Protein AF-A0A6G1L975-F1 (afdb_monomer)

pLDDT: mean 72.74, std 19.76, range [23.62, 93.31]

Foldseek 3Di:
DDPVVVDPPDDPDPALDDDPPAEAAFADDDDDDDDDDDDDDDDDDDPDPPPPPPPPPQDAFCVNPVQDFQLRRPQADNLVLVVCVVVVLRHFADFQPDFLPDDLVSLLVSLVVVQVVVLVVLVPDDPDDPCLVVDADKDWDWDWDADPVRDTDIDIAMARPVQVPPAFFEEDEDEASLVRHDDPDTSLCVSVRYDDDHDAYEQEYEANSLVVRVVVCVVCVVVVNNVNHRHYYRHQYNDFLCLRPDQVVCVVLVNNCLSRNARSSHHSRNSNSSSSNVDVDGDGDGRVRVLVVCVVSVRNYHHHDDTNDDGCCLRRVCVSCVVSVVVVVVVVRCVSVVD

Structure (mmCIF, N/CA/C/O backbone):
data_AF-A0A6G1L975-F1
#
_entry.id   AF-A0A6G1L975-F1
#
loop_
_atom_site.group_PDB
_atom_site.id
_atom_site.type_symbol
_atom_site.label_atom_id
_atom_site.label_alt_id
_atom_site.label_comp_id
_atom_site.label_asym_id
_atom_site.label_entity_id
_atom_site.label_seq_id
_atom_site.pdbx_PDB_ins_code
_atom_site.Cartn_x
_atom_site.Cartn_y
_atom_site.Cartn_z
_atom_site.occupancy
_atom_site.B_iso_or_equiv
_atom_site.auth_seq_id
_atom_site.auth_comp_id
_atom_site.auth_asym_id
_atom_site.auth_atom_id
_atom_site.pdbx_PDB_model_num
ATOM 1 N N . MET A 1 1 ? 36.991 -11.581 4.229 1.00 31.14 1 MET A N 1
ATOM 2 C CA . MET A 1 1 ? 36.634 -11.371 5.647 1.00 31.14 1 MET A CA 1
ATOM 3 C C . MET A 1 1 ? 35.169 -11.742 5.783 1.00 31.14 1 MET A C 1
ATOM 5 O O . MET A 1 1 ? 34.351 -11.148 5.095 1.00 31.14 1 MET A O 1
ATOM 9 N N . THR A 1 2 ? 34.852 -12.827 6.488 1.00 29.97 2 THR A N 1
ATOM 10 C CA . THR A 1 2 ? 33.488 -13.382 6.514 1.00 29.97 2 THR A CA 1
ATOM 11 C C . THR A 1 2 ? 32.664 -12.746 7.635 1.00 29.97 2 THR A C 1
ATOM 13 O O . THR A 1 2 ? 33.221 -12.283 8.623 1.00 29.97 2 THR A O 1
ATOM 16 N N . ILE A 1 3 ? 31.329 -12.754 7.526 1.00 29.92 3 ILE A N 1
ATOM 17 C CA . ILE A 1 3 ? 30.393 -12.270 8.572 1.00 29.92 3 ILE A CA 1
ATOM 18 C C . ILE A 1 3 ? 30.655 -12.928 9.942 1.00 29.92 3 ILE A C 1
ATOM 20 O O . ILE A 1 3 ? 30.368 -12.352 10.989 1.00 29.92 3 ILE A O 1
ATOM 24 N N . LYS A 1 4 ? 31.259 -14.121 9.943 1.00 30.23 4 LYS A N 1
ATOM 25 C CA . LYS A 1 4 ? 31.683 -14.839 11.148 1.00 30.23 4 LYS A CA 1
ATOM 26 C C . LYS A 1 4 ? 32.830 -14.150 11.898 1.00 30.23 4 LYS A C 1
ATOM 28 O O . LYS A 1 4 ? 32.920 -14.312 13.109 1.00 30.23 4 LYS A O 1
ATOM 33 N N . ASP A 1 5 ? 33.653 -13.372 11.199 1.00 33.88 5 ASP A N 1
ATOM 34 C CA . ASP A 1 5 ? 34.835 -12.702 11.750 1.00 33.88 5 ASP A CA 1
ATOM 35 C C . ASP A 1 5 ? 34.496 -11.325 12.359 1.00 33.88 5 ASP A C 1
ATOM 37 O O . ASP A 1 5 ? 35.245 -10.822 13.191 1.00 33.88 5 ASP A O 1
ATOM 41 N N . MET A 1 6 ? 33.348 -10.729 11.999 1.00 33.84 6 MET A N 1
ATOM 42 C CA . MET A 1 6 ? 32.888 -9.428 12.528 1.00 33.84 6 MET A CA 1
ATOM 43 C C . MET A 1 6 ? 32.071 -9.538 13.826 1.00 33.84 6 MET A C 1
ATOM 45 O O . MET A 1 6 ? 31.888 -8.547 14.531 1.00 33.84 6 MET A O 1
ATOM 49 N N . LEU A 1 7 ? 31.592 -10.734 14.177 1.00 34.62 7 LEU A N 1
ATOM 50 C CA . LEU A 1 7 ? 30.811 -10.972 15.392 1.00 34.62 7 LEU A CA 1
ATOM 51 C C . LEU A 1 7 ? 31.734 -11.465 16.512 1.00 34.62 7 LEU A C 1
ATOM 53 O O . LEU A 1 7 ? 31.877 -12.664 16.757 1.00 34.62 7 LEU A O 1
ATOM 57 N N . GLY A 1 8 ? 32.388 -10.513 17.183 1.00 27.88 8 GLY A N 1
ATOM 58 C CA . GLY A 1 8 ? 33.177 -10.759 18.388 1.00 27.88 8 GLY A CA 1
ATOM 59 C C . GLY A 1 8 ? 32.393 -11.562 19.434 1.00 27.88 8 GLY A C 1
ATOM 60 O O . GLY A 1 8 ? 31.190 -11.378 19.613 1.00 27.88 8 GLY A O 1
ATOM 61 N N . LYS A 1 9 ? 33.094 -12.464 20.131 1.00 32.22 9 LYS A N 1
ATOM 62 C CA . LYS A 1 9 ? 32.573 -13.562 20.971 1.00 32.22 9 LYS A CA 1
ATOM 63 C C . LYS A 1 9 ? 31.658 -13.196 22.162 1.00 32.22 9 LYS A C 1
ATOM 65 O O . LYS A 1 9 ? 31.407 -14.078 22.967 1.00 32.22 9 LYS A O 1
ATOM 70 N N . ASN A 1 10 ? 31.129 -11.978 22.296 1.00 32.44 10 ASN A N 1
ATOM 71 C CA . ASN A 1 10 ? 30.310 -11.571 23.450 1.00 32.44 10 ASN A CA 1
ATOM 72 C C . ASN A 1 10 ? 29.238 -10.506 23.124 1.00 32.44 10 ASN A C 1
ATOM 74 O O . ASN A 1 10 ? 29.165 -9.474 23.783 1.00 32.44 10 ASN A O 1
ATOM 78 N N . THR A 1 11 ? 28.370 -10.737 22.133 1.00 26.05 11 THR A N 1
ATOM 79 C CA . THR A 1 11 ? 27.138 -9.934 21.967 1.00 26.05 11 THR A CA 1
ATOM 80 C C . THR A 1 11 ? 25.903 -10.758 22.359 1.00 26.05 11 THR A C 1
ATOM 82 O O . THR A 1 11 ? 25.731 -11.868 21.846 1.00 26.05 11 THR A O 1
ATOM 85 N N . PRO A 1 12 ? 25.040 -10.271 23.274 1.00 26.09 12 PRO A N 1
ATOM 86 C CA . PRO A 1 12 ? 23.823 -10.977 23.657 1.00 26.09 12 PRO A CA 1
ATOM 87 C C . PRO A 1 12 ? 22.902 -11.104 22.441 1.00 26.09 12 PRO A C 1
ATOM 89 O O . PRO A 1 12 ? 22.674 -10.145 21.706 1.00 26.09 12 PRO A O 1
ATOM 92 N N . ARG A 1 13 ? 22.394 -12.316 22.203 1.00 25.67 13 ARG A N 1
A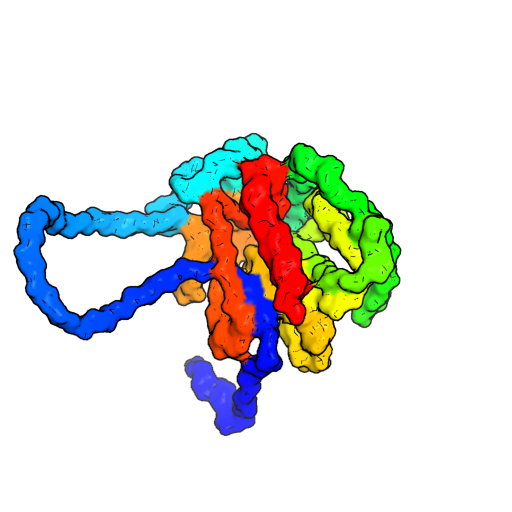TOM 93 C CA . ARG A 1 13 ? 21.460 -12.605 21.113 1.00 25.67 13 ARG A CA 1
ATOM 94 C C . ARG A 1 13 ? 20.146 -11.864 21.363 1.00 25.67 13 ARG A C 1
ATOM 96 O O . ARG A 1 13 ? 19.309 -12.337 22.128 1.00 25.67 13 ARG A O 1
ATOM 103 N N . THR A 1 14 ? 19.949 -10.726 20.709 1.00 23.62 14 THR A N 1
ATOM 104 C CA . THR A 1 14 ? 18.654 -10.041 20.677 1.00 23.62 14 THR A CA 1
ATOM 105 C C . THR A 1 14 ? 17.727 -10.814 19.743 1.00 23.62 14 THR A C 1
ATOM 107 O O . THR A 1 14 ? 17.700 -10.596 18.534 1.00 23.62 14 THR A O 1
ATOM 110 N N . TYR A 1 15 ? 17.012 -11.791 20.293 1.00 25.61 15 TYR A N 1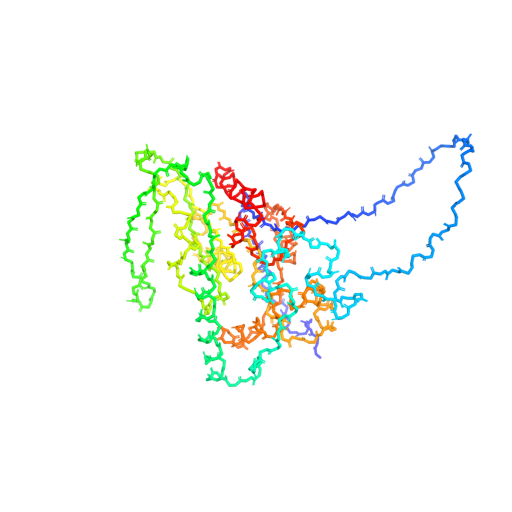
ATOM 111 C CA . TYR A 1 15 ? 15.913 -12.449 19.598 1.00 25.61 15 TYR A CA 1
ATOM 112 C C . TYR A 1 15 ? 14.755 -11.453 19.440 1.00 25.61 15 TYR A C 1
ATOM 114 O O . TYR A 1 15 ? 14.440 -10.709 20.366 1.00 25.61 15 TYR A O 1
ATOM 122 N N . LEU A 1 16 ? 14.124 -11.445 18.263 1.00 27.89 16 LEU A N 1
ATOM 123 C CA . LEU A 1 16 ? 12.823 -10.815 18.035 1.00 27.89 16 LEU A CA 1
ATOM 124 C C . LEU A 1 16 ? 11.812 -11.449 18.999 1.00 27.89 16 LEU A C 1
ATOM 126 O O . LEU A 1 16 ? 11.321 -12.545 18.746 1.00 27.89 16 LEU A O 1
ATOM 130 N N . ILE A 1 17 ? 11.537 -10.787 20.120 1.00 28.48 17 ILE A N 1
ATOM 131 C CA . ILE A 1 17 ? 10.464 -11.175 21.032 1.00 28.48 17 ILE A CA 1
ATOM 132 C C . ILE A 1 17 ? 9.264 -10.301 20.677 1.00 28.48 17 ILE A C 1
ATOM 134 O O . ILE A 1 17 ? 9.241 -9.111 20.983 1.00 28.48 17 ILE A O 1
ATOM 138 N N . PHE A 1 18 ? 8.281 -10.896 20.004 1.00 35.72 18 PHE A N 1
ATOM 139 C CA . PHE A 1 18 ? 6.913 -10.388 20.016 1.00 35.72 18 PHE A CA 1
ATOM 140 C C . PHE A 1 18 ? 6.171 -11.032 21.199 1.00 35.72 18 PHE A C 1
ATOM 142 O O . PHE A 1 18 ? 6.419 -12.206 21.501 1.00 35.72 18 PHE A O 1
ATOM 149 N N . PRO A 1 19 ? 5.260 -10.316 21.882 1.00 31.25 19 PRO A N 1
ATOM 150 C CA . PRO A 1 19 ? 4.437 -10.908 22.929 1.00 31.25 19 PRO A CA 1
ATOM 151 C C . PRO A 1 19 ? 3.627 -12.100 22.397 1.00 31.25 19 PRO A C 1
ATOM 153 O O . PRO A 1 19 ? 3.129 -12.084 21.267 1.00 31.25 19 PRO A O 1
ATOM 156 N N . LYS A 1 20 ? 3.441 -13.131 23.232 1.00 30.25 20 LYS A N 1
ATOM 157 C CA . LYS A 1 20 ? 2.478 -14.214 22.971 1.00 30.25 20 LYS A CA 1
ATOM 158 C C . LYS A 1 20 ? 1.100 -13.595 22.697 1.00 30.25 20 LYS A C 1
ATOM 160 O O . LYS A 1 20 ? 0.451 -13.132 23.626 1.00 30.25 20 LYS A O 1
ATOM 165 N N . GLY A 1 21 ? 0.650 -13.611 21.440 1.00 34.25 21 GLY A N 1
ATOM 166 C CA . GLY A 1 21 ? -0.701 -13.178 21.065 1.00 34.25 21 GLY A CA 1
ATOM 167 C C . GLY A 1 21 ? -0.805 -12.200 19.891 1.00 34.25 21 GLY A C 1
ATOM 168 O O . GLY A 1 21 ? -1.893 -12.075 19.335 1.00 34.25 21 GLY A O 1
ATOM 169 N N . SER A 1 22 ? 0.265 -11.560 19.426 1.00 35.97 22 SER A N 1
ATOM 170 C CA . SER A 1 22 ? 0.156 -10.591 18.319 1.00 35.97 22 SER A CA 1
ATOM 171 C C . SER A 1 22 ? -0.172 -11.272 16.982 1.00 35.97 22 SER A C 1
ATOM 173 O O . SER A 1 22 ? 0.478 -12.261 16.630 1.00 35.97 22 SER A O 1
ATOM 175 N N . ARG A 1 23 ? -1.187 -10.768 16.251 1.00 41.94 23 ARG A N 1
ATOM 176 C CA . ARG A 1 23 ? -1.559 -11.231 14.899 1.00 41.94 23 ARG A CA 1
ATOM 177 C C . ARG A 1 23 ? -1.045 -10.272 13.816 1.00 41.94 23 ARG A C 1
ATOM 179 O O . ARG A 1 23 ? -1.216 -9.066 13.942 1.00 41.94 23 ARG A O 1
ATOM 186 N N . VAL A 1 24 ? -0.442 -10.805 12.757 1.00 37.91 24 VAL A N 1
ATOM 187 C CA . VAL A 1 24 ? 0.010 -10.073 11.549 1.00 37.91 24 VAL A CA 1
ATOM 188 C C . VAL A 1 24 ? -0.618 -10.751 10.335 1.00 37.91 24 VAL A C 1
ATOM 190 O O . VAL A 1 24 ? -0.943 -11.924 10.421 1.00 37.91 24 VAL A O 1
ATOM 193 N N . THR A 1 25 ? -0.846 -10.087 9.205 1.00 38.84 25 THR A N 1
ATOM 194 C CA . THR A 1 25 ? -1.313 -10.803 8.003 1.00 38.84 25 THR A CA 1
ATOM 195 C C . THR A 1 25 ? -0.508 -10.396 6.752 1.00 38.84 25 THR A C 1
ATOM 197 O O . THR A 1 25 ? -0.440 -9.217 6.431 1.00 38.84 25 THR A O 1
ATOM 200 N N . CYS A 1 26 ? 0.248 -11.352 6.174 1.00 33.09 26 CYS A N 1
ATOM 201 C CA . CYS A 1 26 ? 0.995 -11.388 4.897 1.00 33.09 26 CYS A CA 1
ATOM 202 C C . CYS A 1 26 ? 0.102 -11.659 3.658 1.00 33.09 26 CYS A C 1
ATOM 204 O O . CYS A 1 26 ? -1.103 -11.600 3.789 1.00 33.09 26 CYS A O 1
ATOM 206 N N . PRO A 1 27 ? 0.590 -12.021 2.454 1.00 35.22 27 PRO A N 1
ATOM 207 C CA . PRO A 1 27 ? -0.181 -12.974 1.620 1.00 35.22 27 PRO A CA 1
ATOM 208 C C . PRO A 1 27 ? 0.564 -14.059 0.817 1.00 35.22 27 PRO A C 1
ATOM 210 O O . PRO A 1 27 ? 1.333 -13.674 -0.048 1.00 35.22 27 PRO A O 1
ATOM 213 N N . ILE A 1 28 ? 0.305 -15.383 1.029 1.00 37.75 28 ILE A N 1
ATOM 214 C CA . ILE A 1 28 ? 0.705 -16.526 0.140 1.00 37.75 28 ILE A CA 1
ATOM 215 C C . ILE A 1 28 ? 0.020 -17.890 0.448 1.00 37.75 28 ILE A C 1
ATOM 217 O O . ILE A 1 28 ? -0.228 -18.212 1.608 1.00 37.75 28 ILE A O 1
ATOM 221 N N . SER A 1 29 ? -0.072 -18.766 -0.572 1.00 25.31 29 SER A N 1
ATOM 222 C CA . SER A 1 29 ? 0.025 -20.241 -0.465 1.00 25.31 29 SER A CA 1
ATOM 223 C C . SER A 1 29 ? 1.038 -20.798 -1.484 1.00 25.31 29 SER A C 1
ATOM 225 O O . SER A 1 29 ? 0.987 -20.451 -2.659 1.00 25.31 29 SER A O 1
ATOM 227 N N . THR A 1 30 ? 1.935 -21.686 -1.041 1.00 28.55 30 THR A N 1
ATOM 228 C CA . THR A 1 30 ? 2.601 -22.700 -1.886 1.00 28.55 30 THR A CA 1
ATOM 229 C C . THR A 1 30 ? 2.576 -24.024 -1.119 1.00 28.55 30 THR A C 1
ATOM 231 O O . THR A 1 30 ? 2.889 -24.058 0.073 1.00 28.55 30 THR A O 1
ATOM 234 N N . HIS A 1 31 ? 2.163 -25.112 -1.771 1.00 25.30 31 HIS A N 1
ATOM 235 C CA . HIS A 1 31 ? 2.152 -26.449 -1.174 1.00 25.30 31 HIS A CA 1
ATOM 236 C C . HIS A 1 31 ? 3.568 -27.050 -1.117 1.00 25.30 31 HIS A C 1
ATOM 238 O O . HIS A 1 31 ? 4.263 -27.040 -2.132 1.00 25.30 31 HIS A O 1
ATOM 244 N N . PRO A 1 32 ? 3.988 -27.663 0.006 1.00 31.28 32 PRO A N 1
ATOM 245 C CA . PRO A 1 32 ? 5.132 -28.561 0.022 1.00 31.28 32 PRO A CA 1
ATOM 246 C C . PRO A 1 32 ? 4.673 -30.004 -0.236 1.00 31.28 32 PRO A C 1
ATOM 248 O O . PRO A 1 32 ? 3.899 -30.572 0.535 1.00 31.28 32 PRO A O 1
ATOM 251 N N . ASN A 1 33 ? 5.198 -30.620 -1.295 1.00 27.41 33 ASN A N 1
ATOM 252 C CA . ASN A 1 33 ? 5.131 -32.067 -1.498 1.00 27.41 33 ASN A CA 1
ATOM 253 C C . ASN A 1 33 ? 5.822 -32.777 -0.320 1.00 27.41 33 ASN A C 1
ATOM 255 O O . ASN A 1 33 ? 7.043 -32.709 -0.179 1.00 27.41 33 ASN A O 1
ATOM 259 N N . ARG A 1 34 ? 5.058 -33.479 0.526 1.00 29.19 34 ARG A N 1
ATOM 260 C CA . ARG A 1 34 ? 5.605 -34.470 1.463 1.00 29.19 34 ARG A CA 1
ATOM 261 C C . ARG A 1 34 ? 5.358 -35.867 0.911 1.00 29.19 34 ARG A C 1
ATOM 263 O O . ARG A 1 34 ? 4.233 -36.351 0.895 1.00 29.19 34 ARG A O 1
ATOM 270 N N . HIS A 1 35 ? 6.439 -36.526 0.509 1.00 30.47 35 HIS A N 1
ATOM 271 C CA . HIS A 1 35 ? 6.462 -37.966 0.307 1.00 30.47 35 HIS A CA 1
ATOM 272 C C . HIS A 1 35 ? 6.329 -38.692 1.653 1.00 30.47 35 HIS A C 1
ATOM 274 O O . HIS A 1 35 ? 7.168 -38.518 2.533 1.00 30.47 35 HIS A O 1
ATOM 280 N N . HIS A 1 36 ? 5.337 -39.573 1.770 1.00 29.31 36 HIS A N 1
ATOM 281 C CA . HIS A 1 36 ? 5.383 -40.719 2.676 1.00 29.31 36 HIS A CA 1
ATOM 282 C C . HIS A 1 36 ? 4.960 -41.982 1.915 1.00 29.31 36 HIS A C 1
ATOM 284 O O . HIS A 1 36 ? 3.893 -42.036 1.307 1.00 29.31 36 HIS A O 1
ATOM 290 N N . ARG A 1 37 ? 5.842 -42.989 1.934 1.00 32.34 37 ARG A N 1
ATOM 291 C CA . ARG A 1 37 ? 5.567 -44.388 1.565 1.00 32.34 37 ARG A CA 1
ATOM 292 C C . ARG A 1 37 ? 4.576 -44.973 2.586 1.00 32.34 37 ARG A C 1
ATOM 294 O O . ARG A 1 37 ? 4.782 -44.742 3.772 1.00 32.34 37 ARG A O 1
ATOM 301 N N . ASP A 1 38 ? 3.560 -45.744 2.189 1.00 29.67 38 ASP A N 1
ATOM 302 C CA . ASP A 1 38 ? 3.670 -47.192 1.933 1.00 29.67 38 ASP A CA 1
ATOM 303 C C . ASP A 1 38 ? 2.315 -47.853 1.548 1.00 29.67 38 ASP A C 1
ATOM 305 O O . ASP A 1 38 ? 1.273 -47.558 2.120 1.00 29.67 38 ASP A O 1
ATOM 309 N N . ARG A 1 39 ? 2.393 -48.791 0.588 1.00 32.31 39 ARG A N 1
ATOM 310 C CA . ARG A 1 39 ? 1.572 -50.005 0.324 1.00 32.31 39 ARG A CA 1
ATOM 311 C C . ARG A 1 39 ? 0.027 -49.988 0.424 1.00 32.31 39 ARG A C 1
ATOM 313 O O . ARG A 1 39 ? -0.534 -50.115 1.504 1.00 32.31 39 ARG A O 1
ATOM 320 N N . LYS A 1 40 ? -0.636 -50.252 -0.717 1.00 28.34 40 LYS A N 1
ATOM 321 C CA . LYS A 1 40 ? -1.084 -51.606 -1.149 1.00 28.34 40 LYS A CA 1
ATOM 322 C C . LYS A 1 40 ? -1.649 -51.576 -2.582 1.00 28.34 40 LYS A C 1
ATOM 324 O O . LYS A 1 40 ? -2.346 -50.649 -2.970 1.00 28.34 40 LYS A O 1
ATOM 329 N N . ARG A 1 41 ? -1.293 -52.605 -3.360 1.00 34.44 41 ARG A N 1
ATOM 330 C CA . ARG A 1 41 ? -1.688 -52.842 -4.758 1.00 34.44 41 ARG A CA 1
ATOM 331 C C . ARG A 1 41 ? -3.194 -53.087 -4.870 1.00 34.44 41 ARG A C 1
ATOM 333 O O . ARG A 1 41 ? -3.690 -53.967 -4.182 1.00 34.44 41 ARG A O 1
ATOM 340 N N . ASN A 1 42 ? -3.846 -52.414 -5.813 1.00 29.73 42 ASN A N 1
ATOM 341 C CA . ASN A 1 42 ? -4.991 -52.947 -6.547 1.00 29.73 42 ASN A CA 1
ATOM 342 C C . ASN A 1 42 ? -4.854 -52.497 -8.004 1.00 29.73 42 ASN A C 1
ATOM 344 O O . ASN A 1 42 ? -4.867 -51.306 -8.304 1.00 29.73 42 ASN A O 1
ATOM 348 N N . HIS A 1 43 ? -4.634 -53.466 -8.889 1.00 30.80 43 HIS A N 1
ATOM 349 C CA . HIS A 1 43 ? -4.532 -53.252 -10.325 1.00 30.80 43 HIS A CA 1
ATOM 350 C C . HIS A 1 43 ? -5.931 -53.020 -10.899 1.00 30.80 43 HIS A C 1
ATOM 352 O O . HIS A 1 43 ? -6.688 -53.968 -11.072 1.00 30.80 43 HIS A O 1
ATOM 358 N N . TYR A 1 44 ? -6.246 -51.770 -11.229 1.00 30.72 44 TYR A N 1
ATOM 359 C CA . TYR A 1 44 ? -7.271 -51.447 -12.216 1.00 30.72 44 TYR A CA 1
ATOM 360 C C . TYR A 1 44 ? -6.576 -50.756 -13.388 1.00 30.72 44 TYR A C 1
ATOM 362 O O . TYR A 1 44 ? -6.088 -49.634 -13.269 1.00 30.72 44 TYR A O 1
ATOM 370 N N . ASN A 1 45 ? -6.471 -51.483 -14.499 1.00 31.11 45 ASN A N 1
ATOM 371 C CA . ASN A 1 45 ? -5.929 -51.000 -15.762 1.00 31.11 45 ASN A CA 1
ATOM 372 C C . ASN A 1 45 ? -6.921 -49.998 -16.375 1.00 31.11 45 ASN A C 1
ATOM 374 O O . ASN A 1 45 ? -7.825 -50.384 -17.110 1.00 31.11 45 ASN A O 1
ATOM 378 N N . TYR A 1 46 ? -6.749 -48.712 -16.076 1.00 31.16 46 TYR A N 1
ATOM 379 C CA . TYR A 1 46 ? -7.217 -47.643 -16.952 1.00 31.16 46 TYR A CA 1
ATOM 380 C C . TYR A 1 46 ? -6.026 -47.232 -17.807 1.00 31.16 46 TYR A C 1
ATOM 382 O O . TYR A 1 46 ? -5.043 -46.700 -17.294 1.00 31.16 46 TYR A O 1
ATOM 390 N N . GLY A 1 47 ? -6.083 -47.543 -19.102 1.00 35.94 47 GLY A N 1
ATOM 391 C CA . GLY A 1 47 ? -5.085 -47.117 -20.074 1.00 35.94 47 GLY A CA 1
ATOM 392 C C . GLY A 1 47 ? -5.100 -45.599 -20.223 1.00 35.94 47 GLY A C 1
ATOM 393 O O . GLY A 1 47 ? -5.738 -45.072 -21.127 1.00 35.94 47 GLY A O 1
ATOM 394 N N . ILE A 1 48 ? -4.408 -44.898 -19.329 1.00 37.47 48 ILE A N 1
ATOM 395 C CA . ILE A 1 48 ? -4.028 -43.504 -19.522 1.00 37.47 48 ILE A CA 1
ATOM 396 C C . ILE A 1 48 ? -2.657 -43.555 -20.181 1.00 37.47 48 ILE A C 1
ATOM 398 O O . ILE A 1 48 ? -1.679 -43.994 -19.575 1.00 37.47 48 ILE A O 1
ATOM 402 N N . ASN A 1 49 ? -2.603 -43.150 -21.445 1.00 39.16 49 ASN A N 1
ATOM 403 C CA . ASN A 1 49 ? -1.360 -42.952 -22.170 1.00 39.16 49 ASN A CA 1
ATOM 404 C C . ASN A 1 49 ? -0.622 -41.760 -21.535 1.00 39.16 49 ASN A C 1
ATOM 406 O O . ASN A 1 49 ? -0.756 -40.622 -21.976 1.00 39.16 49 ASN A O 1
ATOM 410 N N . LEU A 1 50 ? 0.095 -42.005 -20.437 1.00 42.00 50 LEU A N 1
ATOM 411 C CA . LEU A 1 50 ? 1.004 -41.044 -19.825 1.00 42.00 50 LEU A CA 1
ATOM 412 C C . LEU A 1 50 ? 2.284 -41.015 -20.661 1.00 42.00 50 LEU A C 1
ATOM 414 O O . LEU A 1 50 ? 3.331 -41.507 -20.242 1.00 42.00 50 LEU A O 1
ATOM 418 N N . GLN A 1 51 ? 2.214 -40.409 -21.847 1.00 42.91 51 GLN A N 1
ATOM 419 C CA . GLN A 1 51 ? 3.390 -39.675 -22.294 1.00 42.91 51 GLN A CA 1
ATOM 420 C C . GLN A 1 51 ? 3.660 -38.632 -21.201 1.00 42.91 51 GLN A C 1
ATOM 422 O O . GLN A 1 51 ? 2.740 -37.879 -20.865 1.00 42.91 51 GLN A O 1
ATOM 427 N N . PRO A 1 52 ? 4.853 -38.603 -20.577 1.00 42.25 52 PRO A N 1
ATOM 428 C CA . PRO A 1 52 ? 5.180 -37.499 -19.693 1.00 42.25 52 PRO A CA 1
ATOM 429 C C . PRO A 1 52 ? 5.010 -36.236 -20.536 1.00 42.25 52 PRO A C 1
ATOM 431 O O . PRO A 1 52 ? 5.572 -36.194 -21.636 1.00 42.25 52 PRO A O 1
ATOM 434 N N . PRO A 1 53 ? 4.216 -35.238 -20.106 1.00 51.25 53 PRO A N 1
ATOM 435 C CA . PRO A 1 53 ? 4.218 -33.983 -20.819 1.00 51.25 53 PRO A CA 1
ATOM 436 C C . PRO A 1 53 ? 5.673 -33.534 -20.818 1.00 51.25 53 PRO A C 1
ATOM 438 O O . PRO A 1 53 ? 6.271 -33.324 -19.761 1.00 51.25 53 PRO A O 1
ATOM 441 N N . THR A 1 54 ? 6.265 -33.416 -22.002 1.00 51.78 54 THR A N 1
ATOM 442 C CA . THR A 1 54 ? 7.422 -32.556 -22.203 1.00 51.78 54 THR A CA 1
ATOM 443 C C . THR A 1 54 ? 6.905 -31.140 -21.996 1.00 51.78 54 THR A C 1
ATOM 445 O O . THR A 1 54 ? 6.681 -30.396 -22.948 1.00 51.78 54 THR A O 1
ATOM 448 N N . SER A 1 55 ? 6.576 -30.793 -20.750 1.00 56.84 55 SER A N 1
ATOM 449 C CA . SER A 1 55 ? 6.237 -29.434 -20.399 1.00 56.84 55 SER A CA 1
ATOM 450 C C . SER A 1 55 ? 7.545 -28.679 -20.529 1.00 56.84 55 SER A C 1
ATOM 452 O O . SER A 1 55 ? 8.394 -28.735 -19.637 1.00 56.84 55 SER A O 1
ATOM 454 N N . ASN A 1 56 ? 7.726 -27.999 -21.658 1.00 63.88 56 ASN A N 1
ATOM 455 C CA . ASN A 1 56 ? 8.537 -26.798 -21.661 1.00 63.88 56 ASN A CA 1
ATOM 456 C C . ASN A 1 56 ? 8.009 -25.966 -20.492 1.00 63.88 56 ASN A C 1
ATOM 458 O O . ASN A 1 56 ? 6.858 -25.531 -20.516 1.00 63.88 56 ASN A O 1
ATOM 462 N N . LEU A 1 57 ? 8.786 -25.888 -19.411 1.00 75.38 57 LEU A N 1
ATOM 463 C CA . LEU A 1 57 ? 8.420 -25.134 -18.223 1.00 75.38 57 LEU A CA 1
ATOM 464 C C . LEU A 1 57 ? 8.333 -23.667 -18.646 1.00 75.38 57 LEU A C 1
ATOM 466 O O . LEU A 1 57 ? 9.350 -22.983 -18.725 1.00 75.38 57 LEU A O 1
ATOM 470 N N . GLN A 1 58 ? 7.131 -23.206 -18.978 1.00 82.69 58 GLN A N 1
ATOM 471 C CA . GLN A 1 58 ? 6.894 -21.812 -19.305 1.00 82.69 58 GLN A CA 1
ATOM 472 C C . GLN A 1 58 ? 6.796 -21.045 -17.992 1.00 82.69 58 GLN A C 1
ATOM 474 O O . GLN A 1 58 ? 5.880 -21.261 -17.195 1.00 82.69 58 GLN A O 1
ATOM 479 N N . LEU A 1 59 ? 7.783 -20.189 -17.745 1.00 89.31 59 LEU A N 1
ATOM 480 C CA . LEU A 1 59 ? 7.762 -19.311 -16.586 1.00 89.31 59 LEU A CA 1
ATOM 481 C C . LEU A 1 59 ? 6.642 -18.266 -16.754 1.00 89.31 59 LEU A C 1
ATOM 483 O O . LEU A 1 59 ? 6.340 -17.868 -17.881 1.00 89.31 59 LEU A O 1
ATOM 487 N N . PRO A 1 60 ? 5.985 -17.846 -15.663 1.00 87.69 60 PRO A N 1
ATOM 488 C CA . PRO A 1 60 ? 4.899 -16.876 -15.732 1.00 87.69 60 PRO A CA 1
ATOM 489 C C . PRO A 1 60 ? 5.412 -15.475 -16.087 1.00 87.69 60 PRO A C 1
ATOM 491 O O . PRO A 1 60 ? 6.583 -15.156 -15.873 1.00 87.69 60 PRO A O 1
ATOM 494 N N . GLY A 1 61 ? 4.511 -14.622 -16.576 1.00 91.25 61 GLY A N 1
ATOM 495 C CA . GLY A 1 61 ? 4.782 -13.197 -16.749 1.00 91.25 61 GLY A CA 1
ATOM 496 C C . GLY A 1 61 ? 6.025 -12.907 -17.592 1.00 91.25 61 GLY A C 1
ATOM 497 O O . GLY A 1 61 ? 6.375 -13.632 -18.531 1.00 91.25 61 GLY A O 1
ATOM 498 N N . ARG A 1 62 ? 6.753 -11.871 -17.174 1.00 92.44 62 ARG A N 1
ATOM 499 C CA . ARG A 1 62 ? 7.989 -11.424 -17.819 1.00 92.44 62 ARG A CA 1
ATOM 500 C C . ARG A 1 62 ? 9.202 -12.320 -17.569 1.00 92.44 62 ARG A C 1
ATOM 502 O O . ARG A 1 62 ? 10.217 -12.148 -18.236 1.00 92.44 62 ARG A O 1
ATOM 509 N N . LEU A 1 63 ? 9.095 -13.319 -16.682 1.00 88.62 63 LEU A N 1
ATOM 510 C CA . LEU A 1 63 ? 10.124 -14.361 -16.549 1.00 88.62 63 LEU A CA 1
ATOM 511 C C . LEU A 1 63 ? 10.123 -15.315 -17.749 1.00 88.62 63 LEU A C 1
ATOM 513 O O . LEU A 1 63 ? 11.177 -15.822 -18.122 1.00 88.62 63 LEU A O 1
ATOM 517 N N . GLY A 1 64 ? 8.948 -15.595 -18.324 1.00 87.44 64 GLY A N 1
ATOM 518 C CA . GLY A 1 64 ? 8.815 -16.450 -19.508 1.00 87.44 64 GLY A CA 1
ATOM 519 C C . GLY A 1 64 ? 8.773 -15.682 -20.823 1.00 87.44 64 GLY A C 1
ATOM 520 O O . GLY A 1 64 ? 9.184 -16.220 -21.848 1.00 87.44 64 GLY A O 1
ATOM 521 N N . ASN A 1 65 ? 8.285 -14.440 -20.802 1.00 90.94 65 ASN A N 1
ATOM 522 C CA . ASN A 1 65 ? 8.244 -13.559 -21.964 1.00 90.94 65 ASN A CA 1
ATOM 523 C C . ASN A 1 65 ? 8.523 -12.101 -21.545 1.00 90.94 65 ASN A C 1
ATOM 525 O O . ASN A 1 65 ? 7.593 -11.430 -21.095 1.00 90.94 65 ASN A O 1
ATOM 529 N N . PRO A 1 66 ? 9.756 -11.585 -21.711 1.00 91.12 66 PRO A N 1
ATOM 530 C CA . PRO A 1 66 ? 10.129 -10.230 -21.301 1.00 91.12 66 PRO A CA 1
ATOM 531 C C . PRO A 1 66 ? 9.271 -9.107 -21.891 1.00 91.12 66 PRO A C 1
ATOM 533 O O . PRO A 1 66 ? 9.226 -8.036 -21.292 1.00 91.12 66 PRO A O 1
ATOM 536 N N . ASP A 1 67 ? 8.576 -9.338 -23.004 1.00 92.19 67 ASP A N 1
ATOM 537 C CA . ASP A 1 67 ? 7.726 -8.340 -23.662 1.00 92.19 67 ASP A CA 1
ATOM 538 C C . ASP A 1 67 ? 6.260 -8.392 -23.202 1.00 92.19 67 ASP A C 1
ATOM 540 O O . ASP A 1 67 ? 5.463 -7.547 -23.601 1.00 92.19 67 ASP A O 1
ATOM 544 N N . LEU A 1 68 ? 5.888 -9.358 -22.350 1.00 92.06 68 LEU A N 1
ATOM 545 C CA . LEU A 1 68 ? 4.517 -9.497 -21.857 1.00 92.06 68 LEU A CA 1
ATOM 546 C C . LEU A 1 68 ? 4.104 -8.263 -21.043 1.00 92.06 68 LEU A C 1
ATOM 548 O O . LEU A 1 68 ? 4.852 -7.798 -20.180 1.00 92.06 68 LEU A O 1
ATOM 552 N N . ASP A 1 69 ? 2.900 -7.758 -21.286 1.00 92.25 69 ASP A N 1
ATOM 553 C CA . ASP A 1 69 ? 2.263 -6.667 -20.546 1.00 92.25 69 ASP A CA 1
ATOM 554 C C . ASP A 1 69 ? 0.994 -7.161 -19.829 1.00 92.25 69 ASP A C 1
ATOM 556 O O . ASP A 1 69 ? 0.648 -8.343 -19.894 1.00 92.25 69 ASP A O 1
ATOM 560 N N . LEU A 1 70 ? 0.310 -6.268 -19.110 1.00 88.75 70 LEU A N 1
ATOM 561 C CA . LEU A 1 70 ? -0.892 -6.629 -18.360 1.00 88.75 70 LEU A CA 1
ATOM 562 C C . LEU A 1 70 ? -2.045 -7.034 -19.292 1.00 88.75 70 LEU A C 1
ATOM 564 O O . LEU A 1 70 ? -2.820 -7.920 -18.934 1.00 88.75 70 LEU A O 1
ATOM 568 N N . GLU A 1 71 ? -2.166 -6.396 -20.459 1.00 92.62 71 GLU A N 1
ATOM 569 C CA . GLU A 1 71 ? -3.208 -6.681 -21.451 1.00 92.62 71 GLU A CA 1
ATOM 570 C C . GLU A 1 71 ? -3.124 -8.109 -21.998 1.00 92.62 71 GLU A C 1
ATOM 572 O O . GLU A 1 71 ? -4.152 -8.771 -22.149 1.00 92.62 71 GLU A O 1
ATOM 577 N N . HIS A 1 72 ? -1.910 -8.588 -22.267 1.00 93.06 72 HIS A N 1
ATOM 578 C CA . HIS A 1 72 ? -1.673 -9.882 -22.898 1.00 93.06 72 HIS A CA 1
ATOM 579 C C . HIS A 1 72 ? -1.321 -10.996 -21.901 1.00 93.06 72 HIS A C 1
ATOM 581 O O . HIS A 1 72 ? -1.230 -12.161 -22.299 1.00 93.06 72 HIS A O 1
ATOM 587 N N . ASP A 1 73 ? -1.132 -10.685 -20.614 1.00 91.38 73 ASP A N 1
ATOM 588 C CA . ASP A 1 73 ? -0.919 -11.704 -19.588 1.00 91.38 73 ASP A CA 1
ATOM 589 C C . ASP A 1 73 ? -2.221 -12.491 -19.320 1.00 91.38 73 ASP A C 1
ATOM 591 O O . ASP A 1 73 ? -3.207 -11.923 -18.841 1.00 91.38 73 ASP A O 1
ATOM 595 N N . PRO A 1 74 ? -2.248 -13.820 -19.555 1.00 88.31 74 PRO A N 1
ATOM 596 C CA . PRO A 1 74 ? -3.453 -14.636 -19.386 1.00 88.31 74 PRO A CA 1
ATOM 597 C C . PRO A 1 74 ? -3.945 -14.725 -17.932 1.00 88.31 74 PRO A C 1
ATOM 599 O O . PRO A 1 74 ? -5.022 -15.263 -17.677 1.00 88.31 74 PRO A O 1
ATOM 602 N N . ARG A 1 75 ? -3.156 -14.250 -16.962 1.00 88.69 75 ARG A N 1
ATOM 603 C CA . ARG A 1 75 ? -3.512 -14.219 -15.539 1.00 88.69 75 ARG A CA 1
ATOM 604 C C . ARG A 1 75 ? -4.330 -12.984 -15.177 1.00 88.69 75 ARG A C 1
ATOM 606 O O . ARG A 1 75 ? -4.956 -12.985 -14.118 1.00 88.69 75 ARG A O 1
ATOM 613 N N . SER A 1 76 ? -4.305 -11.944 -16.006 1.00 88.69 76 SER A N 1
ATOM 614 C CA . SER A 1 76 ? -4.958 -10.666 -15.738 1.00 88.69 76 SER A CA 1
ATOM 615 C C . SER A 1 76 ? -6.481 -10.782 -15.734 1.00 88.69 76 SER A C 1
ATOM 617 O O . SER A 1 76 ? -7.080 -11.474 -16.556 1.00 88.69 76 SER A O 1
ATOM 619 N N . ASN A 1 77 ? -7.140 -10.067 -14.819 1.00 88.38 77 ASN A N 1
ATOM 620 C CA . ASN A 1 77 ? -8.592 -9.935 -14.831 1.00 88.38 77 ASN A CA 1
ATOM 621 C C . ASN A 1 77 ? -9.006 -9.083 -16.047 1.00 88.38 77 ASN A C 1
ATOM 623 O O . ASN A 1 77 ? -8.640 -7.905 -16.108 1.00 88.38 77 ASN A O 1
ATOM 627 N N . PRO A 1 78 ? -9.807 -9.621 -16.984 1.00 90.94 78 PRO A N 1
ATOM 628 C CA . PRO A 1 78 ? -10.152 -8.917 -18.216 1.00 90.94 78 PRO A CA 1
ATOM 629 C C . PRO A 1 78 ? -10.939 -7.626 -17.961 1.00 90.94 78 PRO A C 1
ATOM 631 O O . PRO A 1 78 ? -10.755 -6.654 -18.684 1.00 90.94 78 PRO A O 1
ATOM 634 N N . LYS A 1 79 ? -11.762 -7.556 -16.902 1.00 92.19 79 LYS A N 1
ATOM 635 C CA . LYS A 1 79 ? -12.480 -6.318 -16.543 1.00 92.19 79 LYS A CA 1
ATOM 636 C C . LYS A 1 79 ? -11.523 -5.214 -16.111 1.00 92.19 79 LYS A C 1
ATOM 638 O O . LYS A 1 79 ? -11.729 -4.050 -16.442 1.00 92.19 79 LYS A O 1
ATOM 643 N N . LEU A 1 80 ? -10.490 -5.590 -15.357 1.00 89.00 80 LEU A N 1
ATOM 644 C CA . LEU A 1 80 ? -9.465 -4.659 -14.912 1.00 89.00 80 LEU A CA 1
ATOM 645 C C . LEU A 1 80 ? -8.634 -4.175 -16.103 1.00 89.00 80 LEU A C 1
ATOM 647 O O . LEU A 1 80 ? -8.399 -2.981 -16.225 1.00 89.00 80 LEU A O 1
ATOM 651 N N . VAL A 1 81 ? -8.258 -5.076 -17.011 1.00 91.56 81 VAL A N 1
ATOM 652 C CA . VAL A 1 81 ? -7.556 -4.725 -18.254 1.00 91.56 81 VAL A CA 1
ATOM 653 C C . VAL A 1 81 ? -8.369 -3.727 -19.082 1.00 91.56 81 VAL A C 1
ATOM 655 O O . VAL A 1 81 ? -7.864 -2.651 -19.393 1.00 91.56 81 VAL A O 1
ATOM 658 N N . GLU A 1 82 ? -9.640 -4.022 -19.368 1.00 93.31 82 GLU A N 1
ATOM 659 C CA . GLU A 1 82 ? -10.522 -3.121 -20.126 1.00 93.31 82 GLU A CA 1
ATOM 660 C C . GLU A 1 82 ? -10.678 -1.750 -19.459 1.00 93.31 82 GLU A C 1
ATOM 662 O O . GLU A 1 82 ? -10.665 -0.721 -20.131 1.00 93.31 82 GLU A O 1
ATOM 667 N N . PHE A 1 83 ? -10.752 -1.714 -18.127 1.00 91.06 83 PHE A N 1
ATOM 668 C CA . PHE A 1 83 ? -10.811 -0.463 -17.379 1.00 91.06 83 PHE A CA 1
ATOM 669 C C . PHE A 1 83 ? -9.528 0.376 -17.505 1.00 91.06 83 PHE A C 1
ATOM 671 O O . PHE A 1 83 ? -9.594 1.604 -17.498 1.00 91.06 83 PHE A O 1
ATOM 678 N N . LEU A 1 84 ? -8.363 -0.266 -17.614 1.00 90.31 84 LEU A N 1
ATOM 679 C CA . LEU A 1 84 ? -7.051 0.387 -17.605 1.00 90.31 84 LEU A CA 1
ATOM 680 C C . LEU A 1 84 ? -6.550 0.800 -18.989 1.00 90.31 84 LEU A C 1
ATOM 682 O O . LEU A 1 84 ? -5.709 1.699 -19.077 1.00 90.31 84 LEU A O 1
ATOM 686 N N . LYS A 1 85 ? -7.064 0.185 -20.060 1.00 91.00 85 LYS A N 1
ATOM 687 C CA . LYS A 1 85 ? -6.705 0.508 -21.451 1.00 91.00 85 LYS A CA 1
ATOM 688 C C . LYS A 1 85 ? -6.795 2.004 -21.778 1.00 91.00 85 LYS A C 1
ATOM 690 O O . LYS A 1 85 ? -5.806 2.534 -22.282 1.00 91.00 85 LYS A O 1
ATOM 695 N N . PRO A 1 86 ? -7.890 2.728 -21.454 1.00 90.62 86 PRO A N 1
ATOM 696 C CA . PRO A 1 86 ? -7.999 4.156 -21.766 1.00 90.62 86 PRO A CA 1
ATOM 697 C C . PRO A 1 86 ? -6.949 5.024 -21.064 1.00 90.62 86 PRO A C 1
ATOM 699 O O . PRO A 1 86 ? -6.640 6.114 -21.531 1.00 90.62 86 PRO A O 1
ATOM 702 N N . TRP A 1 87 ? -6.393 4.533 -19.955 1.00 86.44 87 TRP A N 1
ATOM 703 C CA . TRP A 1 87 ? -5.366 5.214 -19.167 1.00 86.44 87 TRP A CA 1
ATOM 704 C C . TRP A 1 87 ? -3.942 4.829 -19.584 1.00 86.44 87 TRP A C 1
ATOM 706 O O . TRP A 1 87 ? -2.984 5.299 -18.977 1.00 86.44 87 TRP A O 1
ATOM 716 N N . GLY A 1 88 ? -3.781 3.936 -20.568 1.00 89.69 88 GLY A N 1
ATOM 717 C CA . GLY A 1 88 ? -2.480 3.380 -20.949 1.00 89.69 88 GLY A CA 1
ATOM 718 C C . GLY A 1 88 ? -1.854 2.475 -19.881 1.00 89.69 88 GLY A C 1
ATOM 719 O O . GLY A 1 88 ? -0.695 2.094 -20.006 1.00 89.69 88 GLY A O 1
ATOM 720 N N . LEU A 1 89 ? -2.605 2.107 -18.837 1.00 89.56 89 LEU A N 1
ATOM 721 C CA . LEU A 1 89 ? -2.103 1.341 -17.689 1.00 89.56 89 LEU A CA 1
ATOM 722 C C . LEU A 1 89 ? -2.136 -0.179 -17.908 1.00 89.56 89 LEU A C 1
ATOM 724 O O . LEU A 1 89 ? -1.623 -0.922 -17.071 1.00 89.56 89 LEU A O 1
ATOM 728 N N . ALA A 1 90 ? -2.732 -0.633 -19.016 1.00 90.50 90 ALA A N 1
ATOM 729 C CA . ALA A 1 90 ? -2.708 -2.031 -19.448 1.00 90.50 90 ALA A CA 1
ATOM 730 C C . ALA A 1 90 ? -1.411 -2.405 -20.199 1.00 90.50 90 ALA A C 1
ATOM 732 O O . ALA A 1 90 ? -1.052 -3.581 -20.265 1.00 90.50 90 ALA A O 1
ATOM 733 N N . ALA A 1 91 ? -0.684 -1.409 -20.714 1.00 91.56 91 ALA A N 1
ATOM 734 C CA . ALA A 1 91 ? 0.633 -1.588 -21.313 1.00 91.56 91 ALA A CA 1
ATOM 735 C C . ALA A 1 91 ? 1.743 -1.497 -20.251 1.00 91.56 91 ALA A C 1
ATOM 737 O O . ALA A 1 91 ? 1.545 -0.973 -19.151 1.00 91.56 91 ALA A O 1
ATOM 738 N N . ASN A 1 92 ? 2.940 -1.979 -20.595 1.00 90.31 92 ASN A N 1
ATOM 739 C CA . ASN A 1 92 ? 4.115 -1.803 -19.746 1.00 90.31 92 ASN A CA 1
ATOM 740 C C . ASN A 1 92 ? 4.457 -0.312 -19.594 1.00 90.31 92 ASN A C 1
ATOM 742 O O . ASN A 1 92 ? 4.600 0.409 -20.582 1.00 90.31 92 ASN A O 1
ATOM 746 N N . ALA A 1 93 ? 4.634 0.137 -18.351 1.00 86.62 93 ALA A N 1
ATOM 747 C CA . ALA A 1 93 ? 5.051 1.502 -18.063 1.00 86.62 93 ALA A CA 1
ATOM 748 C C . ALA A 1 93 ? 6.444 1.792 -18.649 1.00 86.62 93 ALA A C 1
ATOM 750 O O . ALA A 1 93 ? 7.362 0.972 -18.535 1.00 86.62 93 ALA A O 1
ATOM 751 N N . ALA A 1 94 ? 6.605 2.974 -19.248 1.00 84.50 94 ALA A N 1
ATOM 752 C CA . ALA A 1 94 ? 7.894 3.420 -19.760 1.00 84.50 94 ALA A CA 1
ATOM 753 C C . ALA A 1 94 ? 8.902 3.626 -18.610 1.00 84.50 94 ALA A C 1
ATOM 755 O O . ALA A 1 94 ? 8.501 4.022 -17.508 1.00 84.50 94 ALA A O 1
ATOM 756 N N . PRO A 1 95 ? 10.206 3.395 -18.849 1.00 81.81 95 PRO A N 1
ATOM 757 C CA . PRO A 1 95 ? 11.234 3.720 -17.872 1.00 81.81 95 PRO A CA 1
ATOM 758 C C . PRO A 1 95 ? 11.192 5.210 -17.499 1.00 81.81 95 PRO A C 1
ATOM 760 O O . PRO A 1 95 ? 10.994 6.057 -18.377 1.00 81.81 95 PRO A O 1
ATOM 763 N N . PRO A 1 96 ? 11.379 5.551 -16.215 1.00 83.12 96 PRO A N 1
ATOM 764 C CA . PRO A 1 96 ? 11.436 6.939 -15.788 1.00 83.12 96 PRO A CA 1
ATOM 765 C C . PRO A 1 96 ? 12.718 7.632 -16.291 1.00 83.12 96 PRO A C 1
ATOM 767 O O . PRO A 1 96 ? 13.740 6.969 -16.481 1.00 83.12 96 PRO A O 1
ATOM 770 N N . PRO A 1 97 ? 12.704 8.967 -16.472 1.00 85.69 97 PRO A N 1
ATOM 771 C CA . PRO A 1 97 ? 13.879 9.719 -16.918 1.00 85.69 97 PRO A CA 1
ATOM 772 C C . PRO A 1 97 ? 15.024 9.743 -15.889 1.00 85.69 97 PRO A C 1
ATOM 774 O O . PRO A 1 97 ? 16.188 9.761 -16.280 1.00 85.69 97 PRO A O 1
ATOM 777 N N . ALA A 1 98 ? 14.716 9.726 -14.589 1.00 88.00 98 ALA A N 1
ATOM 778 C CA . ALA A 1 98 ? 15.681 9.630 -13.497 1.00 88.00 98 ALA A CA 1
ATOM 779 C C . ALA A 1 98 ? 15.661 8.233 -12.859 1.00 88.00 98 ALA A C 1
ATOM 781 O O . ALA A 1 98 ? 14.610 7.604 -12.697 1.00 88.00 98 ALA A O 1
ATOM 782 N N . SER A 1 99 ? 16.841 7.774 -12.443 1.00 86.75 99 SER A N 1
ATOM 783 C CA . SER A 1 99 ? 17.065 6.471 -11.810 1.00 86.75 99 SER A CA 1
ATOM 784 C C . SER A 1 99 ? 17.580 6.645 -10.382 1.00 86.75 99 SER A C 1
ATOM 786 O O . SER A 1 99 ? 17.877 7.751 -9.941 1.00 86.75 99 SER A O 1
ATOM 788 N N . SER A 1 100 ? 17.756 5.550 -9.644 1.00 80.50 100 SER A N 1
ATOM 789 C CA . SER A 1 100 ? 18.272 5.601 -8.268 1.00 80.50 100 SER A CA 1
ATOM 790 C C . SER A 1 100 ? 19.696 6.146 -8.120 1.00 80.50 100 SER A C 1
ATOM 792 O O . SER A 1 100 ? 20.133 6.363 -6.995 1.00 80.50 100 SER A O 1
ATOM 794 N N . THR A 1 101 ? 20.438 6.328 -9.215 1.00 84.12 101 THR A N 1
ATOM 795 C CA . THR A 1 101 ? 21.769 6.959 -9.204 1.00 84.12 101 THR A CA 1
ATOM 796 C C . THR A 1 101 ? 21.741 8.426 -9.633 1.00 84.12 101 THR A C 1
ATOM 798 O O . THR A 1 101 ? 22.791 9.062 -9.661 1.00 84.12 101 THR A O 1
ATOM 801 N N . SER A 1 102 ? 20.571 8.959 -9.997 1.00 88.62 102 SER A N 1
ATOM 802 C CA . SER A 1 102 ? 20.389 10.375 -10.318 1.00 88.62 102 SER A CA 1
ATOM 803 C C . SER A 1 102 ? 20.551 11.255 -9.076 1.00 88.62 102 SER A C 1
ATOM 805 O O . SER A 1 102 ? 20.481 10.793 -7.934 1.00 88.62 102 SER A O 1
ATOM 807 N N . SER A 1 103 ? 20.773 12.549 -9.296 1.00 90.06 103 SER A N 1
ATOM 808 C CA . SER A 1 103 ? 20.879 13.526 -8.216 1.00 90.06 103 SER A CA 1
ATOM 809 C C . SER A 1 103 ? 19.560 13.673 -7.452 1.00 90.06 103 SER A C 1
ATOM 811 O O . SER A 1 103 ? 18.470 13.428 -7.972 1.00 90.06 103 SER A O 1
ATOM 813 N N . HIS A 1 104 ? 19.641 14.136 -6.203 1.00 84.31 104 HIS A N 1
ATOM 814 C CA . HIS A 1 104 ? 18.451 14.363 -5.381 1.00 84.31 104 HIS A CA 1
ATOM 815 C C . HIS A 1 104 ? 17.491 15.397 -5.998 1.00 84.31 104 HIS A C 1
ATOM 817 O O . HIS A 1 104 ? 16.279 15.285 -5.833 1.00 84.31 104 HIS A O 1
ATOM 823 N N . GLU A 1 105 ? 18.012 16.386 -6.731 1.00 89.88 105 GLU A N 1
ATOM 824 C CA . GLU A 1 105 ? 17.198 17.385 -7.430 1.00 89.88 105 GLU A CA 1
ATOM 825 C C . GLU A 1 105 ? 16.401 16.766 -8.586 1.00 89.88 105 GLU A C 1
ATOM 827 O O . GLU A 1 105 ? 15.194 16.993 -8.683 1.00 89.88 105 GLU A O 1
ATOM 832 N N . GLU A 1 106 ? 17.042 15.928 -9.404 1.00 90.56 106 GLU A N 1
ATOM 833 C CA . GLU A 1 106 ? 16.380 15.184 -10.484 1.00 90.56 106 GLU A CA 1
ATOM 834 C C . GLU A 1 106 ? 15.316 14.229 -9.929 1.00 90.56 106 GLU A C 1
ATOM 836 O O . GLU A 1 106 ? 14.191 14.190 -10.431 1.00 90.56 106 GLU A O 1
ATOM 841 N N . LEU A 1 107 ? 15.635 13.512 -8.845 1.00 86.88 107 LEU A N 1
ATOM 842 C CA . LEU A 1 107 ? 14.685 12.640 -8.152 1.00 86.88 107 LEU A CA 1
ATOM 843 C C . LEU A 1 107 ? 13.482 13.426 -7.616 1.00 86.88 107 LEU A C 1
ATOM 845 O O . LEU A 1 107 ? 12.343 13.001 -7.805 1.00 86.88 107 LEU A O 1
ATOM 849 N N . ARG A 1 108 ? 13.708 14.596 -7.003 1.00 87.88 108 ARG A N 1
ATOM 850 C CA . ARG A 1 108 ? 12.636 15.468 -6.499 1.00 87.88 108 ARG A CA 1
ATOM 851 C C . ARG A 1 108 ? 11.719 15.946 -7.624 1.00 87.88 108 ARG A C 1
ATOM 853 O O . ARG A 1 108 ? 10.501 15.915 -7.470 1.00 87.88 108 ARG A O 1
ATOM 860 N N . ALA A 1 109 ? 12.289 16.396 -8.742 1.00 90.12 109 ALA A N 1
ATOM 861 C CA . ALA A 1 109 ? 11.522 16.868 -9.894 1.00 90.12 109 ALA A CA 1
ATOM 862 C C . ALA A 1 109 ? 10.684 15.739 -10.518 1.00 90.12 109 ALA A C 1
ATOM 864 O O . ALA A 1 109 ? 9.508 15.932 -10.844 1.00 90.12 109 ALA A O 1
ATOM 865 N N . GLN A 1 110 ? 11.259 14.539 -10.616 1.00 91.38 110 GLN A N 1
ATOM 866 C CA . GLN A 1 110 ? 10.535 13.354 -11.061 1.00 91.38 110 GLN A CA 1
ATOM 867 C C . GLN A 1 110 ? 9.394 12.990 -10.107 1.00 91.38 110 GLN A C 1
ATOM 869 O O . GLN A 1 110 ? 8.283 12.743 -10.567 1.00 91.38 110 GLN A O 1
ATOM 874 N N . ILE A 1 111 ? 9.635 12.986 -8.793 1.00 89.56 111 ILE A N 1
ATOM 875 C CA . ILE A 1 111 ? 8.605 12.660 -7.798 1.00 89.56 111 ILE A CA 1
ATOM 876 C C . ILE A 1 111 ? 7.463 13.670 -7.837 1.00 89.56 111 ILE A C 1
ATOM 878 O O . ILE A 1 111 ? 6.313 13.255 -7.815 1.00 89.56 111 ILE A O 1
ATOM 882 N N . ALA A 1 112 ? 7.747 14.964 -7.994 1.00 88.69 112 ALA A N 1
ATOM 883 C CA . ALA A 1 112 ? 6.704 15.976 -8.168 1.00 88.69 112 ALA A CA 1
ATOM 884 C C . ALA A 1 112 ? 5.854 15.736 -9.433 1.00 88.69 112 ALA A C 1
ATOM 886 O O . ALA A 1 112 ? 4.644 15.943 -9.425 1.00 88.69 112 ALA A O 1
ATOM 887 N N . THR A 1 113 ? 6.475 15.260 -10.517 1.00 90.31 113 THR A N 1
ATOM 888 C CA . THR A 1 113 ? 5.761 14.905 -11.756 1.00 90.31 113 THR A CA 1
ATOM 889 C C . THR A 1 113 ? 4.879 13.671 -11.557 1.00 90.31 113 THR A C 1
ATOM 891 O O . THR A 1 113 ? 3.729 13.653 -11.994 1.00 90.31 113 THR A O 1
ATOM 894 N N . VAL A 1 114 ? 5.403 12.650 -10.873 1.00 89.19 114 VAL A N 1
ATOM 895 C CA . VAL A 1 114 ? 4.656 11.441 -10.501 1.00 89.19 114 VAL A CA 1
ATOM 896 C C . VAL A 1 114 ? 3.471 11.791 -9.607 1.00 89.19 114 VAL A C 1
ATOM 898 O O . VAL A 1 114 ? 2.370 11.315 -9.860 1.00 89.19 114 VAL A O 1
ATOM 901 N N . ASP A 1 115 ? 3.685 12.631 -8.597 1.00 86.50 115 ASP A N 1
ATOM 902 C CA . ASP A 1 115 ? 2.656 13.076 -7.661 1.00 86.50 115 ASP A CA 1
ATOM 903 C C . ASP A 1 115 ? 1.487 13.729 -8.404 1.00 86.50 115 ASP A C 1
ATOM 905 O O . ASP A 1 115 ? 0.356 13.253 -8.319 1.00 86.50 115 ASP A O 1
ATOM 909 N N . ALA A 1 116 ? 1.776 14.712 -9.261 1.00 87.88 116 ALA A N 1
ATOM 910 C CA . ALA A 1 116 ? 0.763 15.376 -10.078 1.00 87.88 116 ALA A CA 1
ATOM 911 C C . ALA A 1 116 ? 0.015 14.407 -11.015 1.00 87.88 116 ALA A C 1
ATOM 913 O O . ALA A 1 116 ? -1.202 14.515 -11.182 1.00 87.88 116 ALA A O 1
ATOM 914 N N . ALA A 1 117 ? 0.718 13.443 -11.620 1.00 88.00 117 ALA A N 1
ATOM 915 C CA . ALA A 1 117 ? 0.102 12.450 -12.499 1.00 88.00 117 ALA A CA 1
ATOM 916 C C . ALA A 1 117 ? -0.826 11.490 -11.733 1.00 88.00 117 ALA A C 1
ATOM 918 O O . ALA A 1 117 ? -1.926 11.183 -12.200 1.00 88.00 117 ALA A O 1
ATOM 919 N N . VAL A 1 118 ? -0.413 11.040 -10.545 1.00 86.31 118 VAL A N 1
ATOM 920 C CA . VAL A 1 118 ? -1.218 10.165 -9.681 1.00 86.31 118 VAL A CA 1
ATOM 921 C C . VAL A 1 118 ? -2.420 10.919 -9.118 1.00 86.31 118 VAL A C 1
ATOM 923 O O . VAL A 1 118 ? -3.529 10.385 -9.141 1.00 86.31 118 VAL A O 1
ATOM 926 N N . GLU A 1 119 ? -2.250 12.166 -8.675 1.00 84.06 119 GLU A N 1
ATOM 927 C CA . GLU A 1 119 ? -3.368 13.002 -8.234 1.00 84.06 119 GLU A CA 1
ATOM 928 C C . GLU A 1 119 ? -4.374 13.239 -9.365 1.00 84.06 119 GLU A C 1
ATOM 930 O O . GLU A 1 119 ? -5.583 13.133 -9.147 1.00 84.06 119 GLU A O 1
ATOM 935 N N . HIS A 1 120 ? -3.908 13.500 -10.590 1.00 88.44 120 HIS A N 1
ATOM 936 C CA . HIS A 1 120 ? -4.791 13.618 -11.748 1.00 88.44 120 HIS A CA 1
ATOM 937 C C . HIS A 1 120 ? -5.596 12.333 -11.975 1.00 88.44 120 HIS A C 1
ATOM 939 O O . HIS A 1 120 ? -6.821 12.389 -12.098 1.00 88.44 120 HIS A O 1
ATOM 945 N N . LEU A 1 121 ? -4.929 11.175 -11.956 1.00 86.62 121 LEU A N 1
ATOM 946 C CA . LEU A 1 121 ? -5.578 9.873 -12.099 1.00 86.62 121 LEU A CA 1
ATOM 947 C C . LEU A 1 121 ? -6.640 9.645 -11.013 1.00 86.62 121 LEU A C 1
ATOM 949 O O . LEU A 1 121 ? -7.762 9.248 -11.317 1.00 86.62 121 LEU A O 1
ATOM 953 N N . TYR A 1 122 ? -6.310 9.930 -9.751 1.00 82.19 122 TYR A N 1
ATOM 954 C CA . TYR A 1 122 ? -7.216 9.729 -8.618 1.00 82.19 122 TYR A CA 1
ATOM 955 C C . TYR A 1 122 ? -8.454 10.623 -8.710 1.00 82.19 122 TYR A C 1
ATOM 957 O O . TYR A 1 122 ? -9.538 10.202 -8.318 1.00 82.19 122 TYR A O 1
ATOM 965 N N . ASN A 1 123 ? -8.305 11.844 -9.226 1.00 83.44 123 ASN A N 1
ATOM 966 C CA . ASN A 1 123 ? -9.419 12.773 -9.411 1.00 83.44 123 ASN A CA 1
ATOM 967 C C . ASN A 1 123 ? -10.282 12.445 -10.636 1.00 83.44 123 ASN A C 1
ATOM 969 O O . ASN A 1 123 ? -11.454 12.813 -10.664 1.00 83.44 123 ASN A O 1
ATOM 973 N N . ALA A 1 124 ? -9.714 11.787 -11.647 1.00 87.50 124 ALA A N 1
ATOM 974 C CA . ALA A 1 124 ? -10.395 11.520 -12.909 1.00 87.50 124 ALA A CA 1
ATOM 975 C C . ALA A 1 124 ? -11.047 10.124 -12.974 1.00 87.50 124 ALA A C 1
ATOM 977 O O . ALA A 1 124 ? -12.001 9.928 -13.729 1.00 87.50 124 ALA A O 1
ATOM 978 N N . ILE A 1 125 ? -10.574 9.156 -12.183 1.00 84.38 125 ILE A N 1
ATOM 979 C CA . ILE A 1 125 ? -11.201 7.835 -12.071 1.00 84.38 125 ILE A CA 1
ATOM 980 C C . ILE A 1 125 ? -12.513 7.923 -11.281 1.00 84.38 125 ILE A C 1
ATOM 982 O O . ILE A 1 125 ? -12.546 8.375 -10.138 1.00 84.38 125 ILE A O 1
ATOM 986 N N . ASP A 1 126 ? -13.588 7.384 -11.861 1.00 84.19 126 ASP A N 1
ATOM 987 C CA . ASP A 1 126 ? -14.838 7.153 -11.139 1.00 84.19 126 ASP A CA 1
ATOM 988 C C . ASP A 1 126 ? -14.670 6.019 -10.114 1.00 84.19 126 ASP A C 1
ATOM 990 O O . ASP A 1 126 ? -14.613 4.834 -10.458 1.00 84.19 126 ASP A O 1
ATOM 994 N N . MET A 1 127 ? -14.603 6.404 -8.840 1.00 79.44 127 MET A N 1
ATOM 995 C CA . MET A 1 127 ? -14.534 5.492 -7.697 1.00 79.44 127 MET A CA 1
ATOM 996 C C . MET A 1 127 ? -15.908 5.193 -7.083 1.00 79.44 127 MET A C 1
ATOM 998 O O . MET A 1 127 ? -15.969 4.501 -6.066 1.00 79.44 127 MET A O 1
ATOM 1002 N N . SER A 1 128 ? -17.006 5.693 -7.657 1.00 82.94 128 SER A N 1
ATOM 1003 C CA . SER A 1 128 ? -18.347 5.452 -7.121 1.00 82.94 128 SER A CA 1
ATOM 1004 C C . SER A 1 128 ? -18.829 4.028 -7.403 1.00 82.94 128 SER A C 1
ATOM 1006 O O . SER A 1 128 ? -18.654 3.479 -8.501 1.00 82.94 128 SER A O 1
ATOM 1008 N N . LEU A 1 129 ? -19.478 3.437 -6.401 1.00 81.81 129 LEU A N 1
ATOM 1009 C CA . LEU A 1 129 ? -20.244 2.204 -6.532 1.00 81.81 129 LEU A CA 1
ATOM 1010 C C . LEU A 1 129 ? -21.740 2.495 -6.386 1.00 81.81 129 LEU A C 1
ATOM 1012 O O . LEU A 1 129 ? -22.134 3.319 -5.561 1.00 81.81 129 LEU A O 1
ATOM 1016 N N . PRO A 1 130 ? -22.616 1.776 -7.114 1.00 84.38 130 PRO A N 1
ATOM 1017 C CA . PRO A 1 130 ? -24.062 1.907 -6.936 1.00 84.38 130 PRO A CA 1
ATOM 1018 C C . PRO A 1 130 ? -24.545 1.658 -5.499 1.00 84.38 130 PRO A C 1
ATOM 1020 O O . PRO A 1 130 ? -25.605 2.157 -5.128 1.00 84.38 130 PRO A O 1
ATOM 1023 N N . THR A 1 131 ? -23.781 0.889 -4.716 1.00 80.38 131 THR A N 1
ATOM 1024 C CA . THR A 1 131 ? -24.046 0.552 -3.311 1.00 80.38 131 THR A CA 1
ATOM 1025 C C . THR A 1 131 ? -23.610 1.633 -2.325 1.00 80.38 131 THR A C 1
ATOM 1027 O O . THR A 1 131 ? -23.995 1.558 -1.166 1.00 80.38 131 THR A O 1
ATOM 1030 N N . ASP A 1 132 ? -22.862 2.659 -2.752 1.00 78.50 132 ASP A N 1
ATOM 1031 C CA . ASP A 1 132 ? -22.408 3.739 -1.858 1.00 78.50 132 ASP A CA 1
ATOM 1032 C C . ASP A 1 132 ? -23.594 4.499 -1.239 1.00 78.50 132 ASP A C 1
ATOM 1034 O O . ASP A 1 132 ? -23.514 5.008 -0.127 1.00 78.50 132 ASP A O 1
ATOM 1038 N N . LYS A 1 133 ? -24.738 4.540 -1.935 1.00 81.62 133 LYS A N 1
ATOM 1039 C CA . LYS A 1 133 ? -25.986 5.134 -1.425 1.00 81.62 133 LYS A CA 1
ATOM 1040 C C . LYS A 1 133 ? -26.578 4.376 -0.229 1.00 81.62 133 LYS A C 1
ATOM 1042 O O . LYS A 1 133 ? -27.390 4.940 0.499 1.00 81.62 133 LYS A O 1
ATOM 1047 N N . ASP A 1 134 ? -26.230 3.097 -0.096 1.00 82.94 134 ASP A N 1
ATOM 1048 C CA . ASP A 1 134 ? -26.720 2.199 0.946 1.00 82.94 134 ASP A CA 1
ATOM 1049 C C . ASP A 1 134 ? -25.747 2.169 2.142 1.00 82.94 134 ASP A C 1
ATOM 1051 O O . ASP A 1 134 ? -26.045 1.566 3.177 1.00 82.94 134 ASP A O 1
ATOM 1055 N N . GLU A 1 135 ? -24.581 2.819 2.019 1.00 79.69 135 GLU A N 1
ATOM 1056 C CA . GLU A 1 135 ? -23.609 2.926 3.099 1.00 79.69 135 GLU A CA 1
ATOM 1057 C C . GLU A 1 135 ? -24.110 3.852 4.219 1.00 79.69 135 GLU A C 1
ATOM 1059 O O . GLU A 1 135 ? -24.791 4.855 3.974 1.00 79.69 135 GLU A O 1
ATOM 1064 N N . PRO A 1 136 ? -23.783 3.535 5.485 1.00 81.19 136 PRO A N 1
ATOM 1065 C CA . PRO A 1 136 ? -24.173 4.367 6.609 1.00 81.19 136 PRO A CA 1
ATOM 1066 C C . PRO A 1 136 ? -23.547 5.757 6.501 1.00 81.19 136 PRO A C 1
ATOM 1068 O O . PRO A 1 136 ? -22.392 5.915 6.110 1.00 81.19 136 PRO A O 1
ATOM 1071 N N . ILE A 1 137 ? -24.298 6.773 6.928 1.00 83.38 137 ILE A N 1
ATOM 1072 C CA . ILE A 1 137 ? -23.810 8.152 6.937 1.00 83.38 137 ILE A CA 1
ATOM 1073 C C . ILE A 1 137 ? -22.603 8.262 7.862 1.00 83.38 137 ILE A C 1
ATOM 1075 O O . ILE A 1 137 ? -22.593 7.761 8.989 1.00 83.38 137 ILE A O 1
ATOM 1079 N N . VAL A 1 138 ? -21.604 8.990 7.386 1.00 81.50 138 VAL A N 1
ATOM 1080 C CA . VAL A 1 138 ? -20.331 9.186 8.051 1.00 81.50 138 VAL A CA 1
ATOM 1081 C C . VAL A 1 138 ? -20.048 10.677 8.223 1.00 81.50 138 VAL A C 1
ATOM 1083 O O . VAL A 1 138 ? -20.137 11.464 7.285 1.00 81.50 138 VAL A O 1
ATOM 1086 N N . GLU A 1 139 ? -19.636 11.056 9.424 1.00 83.69 139 GLU A N 1
ATOM 1087 C CA . GLU A 1 139 ? -19.135 12.377 9.776 1.00 83.69 139 GLU A CA 1
ATOM 1088 C C . GLU A 1 139 ? -17.610 12.415 9.711 1.00 83.69 139 GLU A C 1
ATOM 1090 O O . GLU A 1 139 ? -16.940 11.417 9.940 1.00 83.69 139 GLU A O 1
ATOM 1095 N N . ARG A 1 140 ? -17.029 13.583 9.446 1.00 84.25 140 ARG A N 1
ATOM 1096 C CA . ARG A 1 140 ? -15.580 13.779 9.530 1.00 84.25 140 ARG A CA 1
ATOM 1097 C C . ARG A 1 140 ? -15.280 14.945 10.452 1.00 84.25 140 ARG A C 1
ATOM 1099 O O . ARG A 1 140 ? -15.793 16.039 10.228 1.00 84.25 140 ARG A O 1
ATOM 1106 N N . ILE A 1 141 ? -14.372 14.736 11.394 1.00 84.69 141 ILE A N 1
ATOM 1107 C CA . ILE A 1 141 ? -13.705 15.805 12.130 1.00 84.69 141 ILE A CA 1
ATOM 1108 C C . ILE A 1 141 ? -12.220 15.822 11.770 1.00 84.69 141 ILE A C 1
ATOM 1110 O O . ILE A 1 141 ? -11.624 14.794 11.449 1.00 84.69 141 ILE A O 1
ATOM 1114 N N . THR A 1 142 ? -11.620 17.002 11.833 1.00 84.56 142 THR A N 1
ATOM 1115 C CA . THR A 1 142 ? -10.171 17.160 11.719 1.00 84.56 142 THR A CA 1
ATOM 1116 C C . THR A 1 142 ? -9.662 17.645 13.060 1.00 84.56 142 THR A C 1
ATOM 1118 O O . THR A 1 142 ? -10.173 18.636 13.581 1.00 84.56 142 THR A O 1
ATOM 1121 N N . ILE A 1 143 ? -8.662 16.962 13.605 1.00 86.88 143 ILE A N 1
ATOM 1122 C CA . ILE A 1 143 ? -7.900 17.462 14.748 1.00 86.88 143 ILE A CA 1
ATOM 1123 C C . ILE A 1 143 ? -6.449 17.662 14.331 1.00 86.88 143 ILE A C 1
ATOM 1125 O O . ILE A 1 143 ? -5.942 16.944 13.469 1.00 86.88 143 ILE A O 1
ATOM 1129 N N . THR A 1 144 ? -5.779 18.622 14.953 1.00 87.31 144 THR A N 1
ATOM 1130 C CA . THR A 1 144 ? -4.358 18.884 14.725 1.00 87.31 144 THR A CA 1
ATOM 1131 C C . THR A 1 144 ? -3.598 18.569 16.003 1.00 87.31 144 THR A C 1
ATOM 1133 O O . THR A 1 144 ? -3.955 19.054 17.077 1.00 87.31 144 THR A O 1
ATOM 1136 N N . ILE A 1 145 ? -2.563 17.741 15.887 1.00 88.75 145 ILE A N 1
ATOM 1137 C CA . ILE A 1 145 ? -1.641 17.415 16.980 1.00 88.75 145 ILE A CA 1
ATOM 1138 C C . ILE A 1 145 ? -0.229 17.886 16.631 1.00 88.75 145 ILE A C 1
ATOM 1140 O O . ILE A 1 145 ? 0.076 18.146 15.466 1.00 88.75 145 ILE A O 1
ATOM 1144 N N . LYS A 1 146 ? 0.646 17.964 17.635 1.00 91.19 146 LYS A N 1
ATOM 1145 C CA . LYS A 1 146 ? 2.067 18.261 17.432 1.00 91.19 146 LYS A CA 1
ATOM 1146 C C . LYS A 1 146 ? 2.877 16.980 17.264 1.00 91.19 146 LYS A C 1
ATOM 1148 O O . LYS A 1 146 ? 2.743 16.048 18.056 1.00 91.19 146 LYS A O 1
ATOM 1153 N N . GLY A 1 147 ? 3.712 16.956 16.229 1.00 79.12 147 GLY A N 1
ATOM 1154 C CA . GLY A 1 147 ? 4.720 15.930 16.001 1.00 79.12 147 GLY A CA 1
ATOM 1155 C C . GLY A 1 147 ? 5.959 16.112 16.877 1.00 79.12 147 GLY A C 1
ATOM 1156 O O . GLY A 1 147 ? 6.093 17.091 17.613 1.00 79.12 147 GLY A O 1
ATOM 1157 N N . VAL A 1 148 ? 6.888 15.161 16.766 1.00 86.12 148 VAL A N 1
ATOM 1158 C CA . VAL A 1 148 ? 8.148 15.153 17.531 1.00 86.12 148 VAL A CA 1
ATOM 1159 C C . VAL A 1 148 ? 9.040 16.361 17.230 1.00 86.12 148 VAL A C 1
ATOM 1161 O O . VAL A 1 148 ? 9.748 16.819 18.119 1.00 86.12 148 VAL A O 1
ATOM 1164 N N . ASP A 1 149 ? 8.930 16.921 16.023 1.00 89.00 149 ASP A N 1
ATOM 1165 C CA . ASP A 1 149 ? 9.663 18.112 15.579 1.00 89.00 149 ASP A CA 1
ATOM 1166 C C . ASP A 1 149 ? 8.816 19.394 15.701 1.00 89.00 149 ASP A C 1
ATOM 1168 O O . ASP A 1 149 ? 9.084 20.402 15.051 1.00 89.00 149 ASP A O 1
ATOM 1172 N N . ASN A 1 150 ? 7.753 19.360 16.517 1.00 89.62 150 ASN A N 1
ATOM 1173 C CA . ASN A 1 150 ? 6.790 20.451 16.711 1.00 89.62 150 ASN A CA 1
ATOM 1174 C C . ASN A 1 150 ? 6.029 20.880 15.433 1.00 89.62 150 ASN A C 1
ATOM 1176 O O . ASN A 1 150 ? 5.375 21.929 15.396 1.00 89.62 150 ASN A O 1
ATOM 1180 N N . ASN A 1 151 ? 6.071 20.056 14.387 1.00 90.81 151 ASN A N 1
ATOM 1181 C CA . ASN A 1 151 ? 5.270 20.224 13.183 1.00 90.81 151 ASN A CA 1
ATOM 1182 C C . ASN A 1 151 ? 3.799 19.867 13.446 1.00 90.81 151 ASN A C 1
ATOM 1184 O O . ASN A 1 151 ? 3.493 19.004 14.272 1.00 90.81 151 ASN A O 1
ATOM 1188 N N . ASP A 1 152 ? 2.886 20.516 12.727 1.00 91.94 152 ASP A N 1
ATOM 1189 C CA . ASP A 1 152 ? 1.466 20.171 12.776 1.00 91.94 152 ASP A CA 1
ATOM 1190 C C . ASP A 1 152 ? 1.198 18.873 12.009 1.00 91.94 152 ASP A C 1
ATOM 1192 O O . ASP A 1 152 ? 1.633 18.703 10.870 1.00 91.94 152 ASP A O 1
ATOM 1196 N N . ILE A 1 153 ? 0.463 17.958 12.641 1.00 85.69 153 ILE A N 1
ATOM 1197 C CA . ILE A 1 153 ? -0.022 16.718 12.036 1.00 85.69 153 ILE A CA 1
ATOM 1198 C C . ILE A 1 153 ? -1.546 16.743 12.092 1.00 85.69 153 ILE A C 1
ATOM 1200 O O . ILE A 1 153 ? -2.147 16.708 13.168 1.00 85.69 153 ILE A O 1
ATOM 1204 N N . ASN A 1 154 ? -2.172 16.793 10.918 1.00 84.38 154 ASN A N 1
ATOM 1205 C CA . ASN A 1 154 ? -3.622 16.702 10.795 1.00 84.38 154 ASN A CA 1
ATOM 1206 C C . ASN A 1 154 ? -4.063 15.239 10.851 1.00 84.38 154 ASN A C 1
ATOM 1208 O O . ASN A 1 154 ? -3.614 14.415 10.056 1.00 84.38 154 ASN A O 1
ATOM 1212 N N . LEU A 1 155 ? -4.985 14.938 11.761 1.00 84.25 155 LEU A N 1
ATOM 1213 C CA . LEU A 1 155 ? -5.676 13.660 11.840 1.00 84.25 155 LEU A CA 1
ATOM 1214 C C . LEU A 1 155 ? -7.102 13.845 11.328 1.00 84.25 155 LEU A C 1
ATOM 1216 O O . LEU A 1 155 ? -7.885 14.622 11.884 1.00 84.25 155 LEU A O 1
ATOM 1220 N N . TYR A 1 156 ? -7.434 13.118 10.265 1.00 81.00 156 TYR A N 1
ATOM 1221 C CA . TYR A 1 156 ? -8.787 13.047 9.728 1.00 81.00 156 TYR A CA 1
ATOM 1222 C C . TYR A 1 156 ? -9.496 11.868 10.377 1.00 81.00 156 TYR A C 1
ATOM 1224 O O . TYR A 1 156 ? -9.176 10.714 10.104 1.00 81.00 156 TYR A O 1
ATOM 1232 N N . ILE A 1 157 ? -10.428 12.180 11.269 1.00 84.06 157 ILE A N 1
ATOM 1233 C CA . ILE A 1 157 ? -11.219 11.204 12.008 1.00 84.06 157 ILE A CA 1
ATOM 1234 C C . ILE A 1 157 ? -12.613 11.213 11.410 1.00 84.06 157 ILE A C 1
ATOM 1236 O O . ILE A 1 157 ? -13.153 12.243 11.017 1.00 84.06 157 ILE A O 1
ATOM 1240 N N . PHE A 1 158 ? -13.200 10.049 11.316 1.00 82.31 158 PHE A N 1
ATOM 1241 C CA . PHE A 1 158 ? -14.076 9.710 10.221 1.00 82.31 158 PHE A CA 1
ATOM 1242 C C . PHE A 1 158 ? -15.101 8.811 10.845 1.00 82.31 158 PHE A C 1
ATOM 1244 O O . PHE A 1 158 ? -14.662 7.748 11.100 1.00 82.31 158 PHE A O 1
ATOM 1251 N N . ARG A 1 159 ? -16.343 9.139 11.222 1.00 83.94 159 ARG A N 1
ATOM 1252 C CA . ARG A 1 159 ? -17.200 8.289 12.078 1.00 83.94 159 ARG A CA 1
ATOM 1253 C C . ARG A 1 159 ? -18.596 8.039 11.532 1.00 83.94 159 ARG A C 1
ATOM 1255 O O . ARG A 1 159 ? -19.260 8.984 11.149 1.00 83.94 159 ARG A O 1
ATOM 1262 N N . ARG A 1 160 ? -19.123 6.814 11.658 1.00 83.06 160 ARG A N 1
ATOM 1263 C CA . ARG A 1 160 ? -20.560 6.545 11.474 1.00 83.06 160 ARG A CA 1
ATOM 1264 C C . ARG A 1 160 ? -21.457 7.401 12.381 1.00 83.06 160 ARG A C 1
ATOM 1266 O O . ARG A 1 160 ? -21.347 7.352 13.608 1.00 83.06 160 ARG A O 1
ATOM 1273 N N . ALA A 1 161 ? -22.364 8.156 11.770 1.00 83.00 161 ALA A N 1
ATOM 1274 C CA . ALA A 1 161 ? -23.236 9.114 12.446 1.00 83.00 161 ALA A CA 1
ATOM 1275 C C . ALA A 1 161 ? -24.245 8.449 13.399 1.00 83.00 161 ALA A C 1
ATOM 1277 O O . ALA A 1 161 ? -24.650 9.061 14.386 1.00 83.00 161 ALA A O 1
ATOM 1278 N N . ASP A 1 162 ? -24.623 7.199 13.127 1.00 83.69 162 ASP A N 1
ATOM 1279 C CA . ASP A 1 162 ? -25.605 6.424 13.890 1.00 83.69 162 ASP A CA 1
ATOM 1280 C C . ASP A 1 162 ? -25.014 5.663 15.087 1.00 83.69 162 ASP A C 1
ATOM 1282 O O . ASP A 1 162 ? -25.760 5.178 15.929 1.00 83.69 162 ASP A O 1
ATOM 1286 N N . GLN A 1 163 ? -23.685 5.602 15.214 1.00 80.00 163 GLN A N 1
ATOM 1287 C CA . GLN A 1 163 ? -23.007 4.826 16.259 1.00 80.00 163 GLN A CA 1
ATOM 1288 C C . GLN A 1 163 ? -22.164 5.690 17.200 1.00 80.00 163 GLN A C 1
ATOM 1290 O O . GLN A 1 163 ? -21.214 5.186 17.786 1.00 80.00 163 GLN A O 1
ATOM 1295 N N . LYS A 1 164 ? -22.452 6.991 17.359 1.00 76.38 164 LYS A N 1
ATOM 1296 C CA . LYS A 1 164 ? -21.591 7.940 18.109 1.00 76.38 164 LYS A CA 1
ATOM 1297 C C . LYS A 1 164 ? -21.310 7.554 19.565 1.00 76.38 164 LYS A C 1
ATOM 1299 O O . LYS A 1 164 ? -20.234 7.858 20.079 1.00 76.38 164 LYS A O 1
ATOM 1304 N N . SER A 1 165 ? -22.258 6.900 20.226 1.00 78.88 165 SER A N 1
ATOM 1305 C CA . SER A 1 165 ? -22.147 6.482 21.628 1.00 78.88 165 SER A CA 1
ATOM 1306 C C . SER A 1 165 ? -21.490 5.112 21.811 1.00 78.88 165 SER A C 1
ATOM 1308 O O . SER A 1 165 ? -21.079 4.785 22.922 1.00 78.88 165 SER A O 1
ATOM 1310 N N . GLU A 1 166 ? -21.363 4.314 20.750 1.00 81.62 166 GLU A N 1
ATOM 1311 C CA . GLU A 1 166 ? -20.791 2.968 20.829 1.00 81.62 166 GLU A CA 1
ATOM 1312 C C . GLU A 1 166 ? -19.265 3.012 20.942 1.00 81.62 166 GLU A C 1
ATOM 1314 O O . GLU A 1 166 ? -18.628 3.984 20.526 1.00 81.62 166 GLU A O 1
ATOM 1319 N N . ILE A 1 167 ? -18.675 1.960 21.509 1.00 79.12 167 ILE A N 1
ATOM 1320 C CA . ILE A 1 167 ? -17.229 1.731 21.480 1.00 79.12 167 ILE A CA 1
ATOM 1321 C C . ILE A 1 167 ? -16.941 0.745 20.338 1.00 79.12 167 ILE A C 1
ATOM 1323 O O . ILE A 1 167 ? -17.494 -0.352 20.313 1.00 79.12 167 ILE A O 1
ATOM 1327 N N . LEU A 1 168 ? -16.089 1.141 19.396 1.00 79.62 168 LEU A N 1
ATOM 1328 C CA . LEU A 1 168 ? -15.767 0.445 18.152 1.00 79.62 168 LEU A CA 1
ATOM 1329 C C . LEU A 1 168 ? -14.246 0.246 18.024 1.00 79.62 168 LEU A C 1
ATOM 1331 O O . LEU A 1 168 ? -13.483 1.060 18.544 1.00 79.62 168 LEU A O 1
ATOM 1335 N N . PRO A 1 169 ? -13.770 -0.787 17.314 1.00 78.62 169 PRO A N 1
ATOM 1336 C CA . PRO A 1 169 ? -12.368 -0.870 16.909 1.00 78.62 169 PRO A CA 1
ATOM 1337 C C . PRO A 1 169 ? -11.934 0.374 16.124 1.00 78.62 169 PRO A C 1
ATOM 1339 O O . PRO A 1 169 ? -12.707 0.900 15.337 1.00 78.62 169 PRO A O 1
ATOM 1342 N N . ALA A 1 170 ? -10.698 0.828 16.315 1.00 81.50 170 ALA A N 1
ATOM 1343 C CA . ALA A 1 170 ? -10.076 1.899 15.545 1.00 81.50 170 ALA A CA 1
ATOM 1344 C C . ALA A 1 170 ? -9.098 1.369 14.517 1.00 81.50 170 ALA A C 1
ATOM 1346 O O . ALA A 1 170 ? -8.233 0.546 14.823 1.00 81.50 170 ALA A O 1
ATOM 1347 N N . VAL A 1 171 ? -9.161 1.963 13.331 1.00 79.94 171 VAL A N 1
ATOM 1348 C CA . VAL A 1 171 ? -8.154 1.811 12.288 1.00 79.94 171 VAL A CA 1
ATOM 1349 C C . VAL A 1 171 ? -7.359 3.106 12.184 1.00 79.94 171 VAL A C 1
ATOM 1351 O O . VAL A 1 171 ? -7.887 4.145 11.799 1.00 79.94 171 VAL A O 1
ATOM 1354 N N . VAL A 1 172 ? -6.072 3.049 12.517 1.00 82.56 172 VAL A N 1
ATOM 1355 C CA . VAL A 1 172 ? -5.120 4.111 12.187 1.00 82.56 172 VAL A CA 1
ATOM 1356 C C . VAL A 1 172 ? -4.588 3.816 10.793 1.00 82.56 172 VAL A C 1
ATOM 1358 O O . VAL A 1 172 ? -3.787 2.899 10.594 1.00 82.56 172 VAL A O 1
ATOM 1361 N N . TYR A 1 173 ? -5.087 4.587 9.831 1.00 81.56 173 TYR A N 1
ATOM 1362 C CA . TYR A 1 173 ? -4.727 4.458 8.428 1.00 81.56 173 TYR A CA 1
ATOM 1363 C C . TYR A 1 173 ? -3.526 5.335 8.063 1.00 81.56 173 TYR A C 1
ATOM 1365 O O . TYR A 1 173 ? -3.527 6.545 8.290 1.00 81.56 173 TYR A O 1
ATOM 1373 N N . THR A 1 174 ? -2.527 4.724 7.440 1.00 81.19 174 THR A N 1
ATOM 1374 C CA . THR A 1 174 ? -1.401 5.395 6.784 1.00 81.19 174 THR A CA 1
ATOM 1375 C C . THR A 1 174 ? -1.507 5.163 5.282 1.00 81.19 174 THR A C 1
ATOM 1377 O O . THR A 1 174 ? -1.479 4.009 4.854 1.00 81.19 174 THR A O 1
ATOM 1380 N N . HIS A 1 175 ? -1.623 6.236 4.498 1.00 81.19 175 HIS A N 1
ATOM 1381 C CA . HIS A 1 175 ? -1.784 6.147 3.044 1.00 81.19 175 HIS A CA 1
ATOM 1382 C C . HIS A 1 175 ? -0.506 5.680 2.333 1.00 81.19 175 HIS A C 1
ATOM 1384 O O . HIS A 1 175 ? 0.595 5.762 2.881 1.00 81.19 175 HIS A O 1
ATOM 1390 N N . GLY A 1 176 ? -0.657 5.208 1.095 1.00 78.88 176 GLY A N 1
ATOM 1391 C CA . GLY A 1 176 ? 0.423 4.805 0.202 1.00 78.88 176 GLY A CA 1
ATOM 1392 C C . GLY A 1 176 ? 1.235 5.961 -0.377 1.00 78.88 176 GLY A C 1
ATOM 1393 O O . GLY A 1 176 ? 1.473 6.967 0.279 1.00 78.88 176 GLY A O 1
ATOM 1394 N N . GLY A 1 177 ? 1.713 5.788 -1.613 1.00 79.06 177 GLY A N 1
ATOM 1395 C CA . GLY A 1 177 ? 2.590 6.766 -2.277 1.00 79.06 177 GLY A CA 1
ATOM 1396 C C . GLY A 1 177 ? 4.069 6.643 -1.904 1.00 79.06 177 GLY A C 1
ATOM 1397 O O . GLY A 1 177 ? 4.815 7.617 -1.912 1.00 79.06 177 GLY A O 1
ATOM 1398 N N . GLY A 1 178 ? 4.509 5.438 -1.522 1.00 77.81 178 GLY A N 1
ATOM 1399 C CA . GLY A 1 178 ? 5.930 5.140 -1.308 1.00 77.81 178 GLY A CA 1
ATOM 1400 C C . GLY A 1 178 ? 6.609 6.029 -0.264 1.00 77.81 178 GLY A C 1
ATOM 1401 O O . GLY A 1 178 ? 7.816 6.216 -0.341 1.00 77.81 178 GLY A O 1
ATOM 1402 N N . MET A 1 179 ? 5.834 6.585 0.677 1.00 86.12 179 MET A N 1
ATOM 1403 C CA . MET A 1 179 ? 6.283 7.543 1.694 1.00 86.12 179 MET A CA 1
ATOM 1404 C C . MET A 1 179 ? 6.822 8.874 1.134 1.00 86.12 179 MET A C 1
ATOM 1406 O O . MET A 1 179 ? 7.423 9.637 1.889 1.00 86.12 179 MET A O 1
ATOM 1410 N N . VAL A 1 180 ? 6.641 9.154 -0.164 1.00 83.94 180 VAL A N 1
ATOM 1411 C CA . VAL A 1 180 ? 7.274 10.303 -0.844 1.00 83.94 180 VAL A CA 1
ATOM 1412 C C . VAL A 1 180 ? 6.340 11.096 -1.763 1.00 83.94 180 VAL A C 1
ATOM 1414 O O . VAL A 1 180 ? 6.718 12.182 -2.191 1.00 83.94 180 VAL A O 1
ATOM 1417 N N . PHE A 1 181 ? 5.135 10.599 -2.049 1.00 81.31 181 PHE A N 1
ATOM 1418 C CA . PHE A 1 181 ? 4.102 11.290 -2.831 1.00 81.31 181 PHE A CA 1
ATOM 1419 C C . PHE A 1 181 ? 2.697 10.907 -2.334 1.00 81.31 181 PHE A C 1
ATOM 1421 O O . PHE A 1 181 ? 2.585 10.062 -1.450 1.00 81.31 181 PHE A O 1
ATOM 1428 N N . ILE A 1 182 ? 1.660 11.517 -2.913 1.00 79.50 182 ILE A N 1
ATOM 1429 C CA . ILE A 1 182 ? 0.227 11.522 -2.569 1.00 79.50 182 ILE A CA 1
ATOM 1430 C C . ILE A 1 182 ? -0.141 12.190 -1.239 1.00 79.50 182 ILE A C 1
ATOM 1432 O O . ILE A 1 182 ? 0.446 11.943 -0.188 1.00 79.50 182 ILE A O 1
ATOM 1436 N N . SER A 1 183 ? -1.208 12.987 -1.279 1.00 78.38 183 SER A N 1
ATOM 1437 C CA . SER A 1 183 ? -1.821 1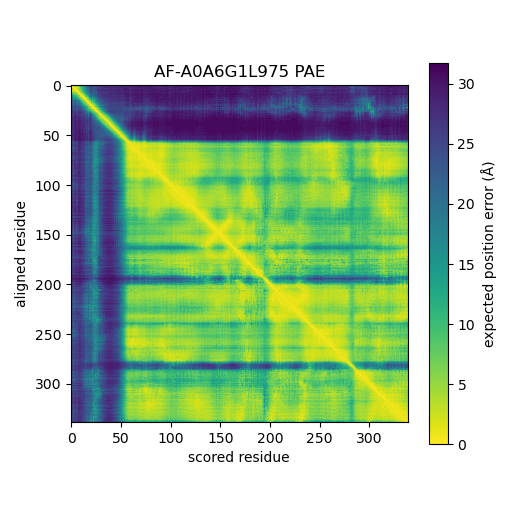3.599 -0.098 1.00 78.38 183 SER A CA 1
ATOM 1438 C C . SER A 1 183 ? -2.752 12.633 0.648 1.00 78.38 183 SER A C 1
ATOM 1440 O O . SER A 1 183 ? -3.477 11.851 0.026 1.00 78.38 183 SER A O 1
ATOM 1442 N N . THR A 1 184 ? -2.823 12.748 1.982 1.00 73.88 184 THR A N 1
ATOM 1443 C CA . THR A 1 184 ? -3.739 11.957 2.828 1.00 73.88 184 THR A CA 1
ATOM 1444 C C . THR A 1 184 ? -5.201 12.105 2.401 1.00 73.88 184 THR A C 1
ATOM 1446 O O . THR A 1 184 ? -5.886 11.107 2.198 1.00 73.88 184 THR A O 1
ATOM 1449 N N . LEU A 1 185 ? -5.699 13.339 2.243 1.00 71.62 185 LEU A N 1
ATOM 1450 C CA . LEU A 1 185 ? -7.049 13.588 1.728 1.00 71.62 185 LEU A CA 1
ATOM 1451 C C . LEU A 1 185 ? -7.050 13.540 0.199 1.00 71.62 185 LEU A C 1
ATOM 1453 O O . LEU A 1 185 ? -6.896 14.563 -0.459 1.00 71.62 185 LEU A O 1
ATOM 1457 N N . ASN A 1 186 ? -7.287 12.358 -0.350 1.00 69.44 186 ASN A N 1
ATOM 1458 C CA . ASN A 1 186 ? -7.483 12.141 -1.781 1.00 69.44 186 ASN A CA 1
ATOM 1459 C C . ASN A 1 186 ? -8.853 11.471 -2.047 1.00 69.44 186 ASN A C 1
ATOM 1461 O O . ASN A 1 186 ? -9.496 11.013 -1.095 1.00 69.44 186 ASN A O 1
ATOM 1465 N N . PRO A 1 187 ? -9.332 11.411 -3.306 1.00 63.62 187 PRO A N 1
ATOM 1466 C CA . PRO A 1 187 ? -10.609 10.779 -3.673 1.00 63.62 187 PRO A CA 1
ATOM 1467 C C . PRO A 1 187 ? -10.791 9.336 -3.167 1.00 63.62 187 PRO A C 1
ATOM 1469 O O . PRO A 1 187 ? -11.909 8.925 -2.842 1.00 63.62 187 PRO A O 1
ATOM 1472 N N . TYR A 1 188 ? -9.696 8.587 -3.011 1.00 66.88 188 TYR A N 1
ATOM 1473 C CA . TYR A 1 188 ? -9.731 7.254 -2.419 1.00 66.88 188 TYR A CA 1
ATOM 1474 C C . TYR A 1 188 ? -10.045 7.313 -0.915 1.00 66.88 188 TYR A C 1
ATOM 1476 O O . TYR A 1 188 ? -11.047 6.751 -0.489 1.00 66.88 188 TYR A O 1
ATOM 1484 N N . LEU A 1 189 ? -9.299 8.060 -0.092 1.00 60.34 189 LEU A N 1
ATOM 1485 C CA . LEU A 1 189 ? -9.656 8.197 1.333 1.00 60.34 189 LEU A CA 1
ATOM 1486 C C . LEU A 1 189 ? -11.050 8.830 1.502 1.00 60.34 189 LEU A C 1
ATOM 1488 O O . LEU A 1 189 ? -11.810 8.496 2.410 1.00 60.34 189 LEU A O 1
ATOM 1492 N N . ALA A 1 190 ? -11.412 9.722 0.580 1.00 56.50 190 ALA A N 1
ATOM 1493 C CA . ALA A 1 190 ? -12.713 10.355 0.519 1.00 56.50 190 ALA A CA 1
ATOM 1494 C C . ALA A 1 190 ? -13.887 9.395 0.265 1.00 56.50 190 ALA A C 1
ATOM 1496 O O . ALA A 1 190 ? -15.012 9.752 0.611 1.00 56.50 190 ALA A O 1
ATOM 1497 N N . SER A 1 191 ? -13.657 8.223 -0.319 1.00 54.72 191 SER A N 1
ATOM 1498 C CA . SER A 1 191 ? -14.686 7.196 -0.518 1.00 54.72 191 SER A CA 1
ATOM 1499 C C . SER A 1 191 ? -14.731 6.158 0.615 1.00 54.72 191 SER A C 1
ATOM 1501 O O . SER A 1 191 ? -15.590 5.292 0.586 1.00 54.72 191 SER A O 1
ATOM 1503 N N . HIS A 1 192 ? -13.867 6.259 1.640 1.00 60.53 192 HIS A N 1
ATOM 1504 C CA . HIS A 1 192 ? -13.687 5.229 2.686 1.00 60.53 192 HIS A CA 1
ATOM 1505 C C . HIS A 1 192 ? -13.723 5.798 4.120 1.00 60.53 192 HIS A C 1
ATOM 1507 O O . HIS A 1 192 ? -12.925 5.443 4.984 1.00 60.53 192 HIS A O 1
ATOM 1513 N N . ARG A 1 193 ? -14.630 6.742 4.377 1.00 56.25 193 ARG A N 1
ATOM 1514 C CA . ARG A 1 193 ? -14.550 7.720 5.478 1.00 56.25 193 ARG A CA 1
ATOM 1515 C C . ARG A 1 193 ? -15.029 7.260 6.881 1.00 56.25 193 ARG A C 1
ATOM 1517 O O . ARG A 1 193 ? -15.289 8.132 7.693 1.00 56.25 193 ARG A O 1
ATOM 1524 N N . SER A 1 194 ? -15.226 5.988 7.231 1.00 54.31 194 SER A N 1
ATOM 1525 C CA . SER A 1 194 ? -15.949 5.591 8.478 1.00 54.31 194 SER A CA 1
ATOM 1526 C C . SER A 1 194 ? -15.111 5.359 9.777 1.00 54.31 194 SER A C 1
ATOM 1528 O O . SER A 1 194 ? -13.955 4.974 9.678 1.00 54.31 194 SER A O 1
ATOM 1530 N N . GLU A 1 195 ? -15.773 5.480 10.967 1.00 54.16 195 GLU A N 1
ATOM 1531 C CA . GLU A 1 195 ? -15.357 5.298 12.433 1.00 54.16 195 GLU A CA 1
ATOM 1532 C C . GLU A 1 195 ? -14.557 6.362 13.341 1.00 54.16 195 GLU A C 1
ATOM 1534 O O . GLU A 1 195 ? -13.436 6.781 13.052 1.00 54.16 195 GLU A O 1
ATOM 1539 N N . LEU A 1 196 ? -15.035 6.846 14.530 1.00 44.84 196 LEU A N 1
ATOM 1540 C CA . LEU A 1 196 ? -14.677 6.268 15.865 1.00 44.84 196 LEU A CA 1
ATOM 1541 C C . LEU A 1 196 ? -15.162 6.904 17.220 1.00 44.84 196 LEU A C 1
ATOM 1543 O O . LEU A 1 196 ? -15.241 8.127 17.364 1.00 44.84 196 LEU A O 1
ATOM 1547 N N . ASN A 1 197 ? -15.327 6.019 18.239 1.00 36.22 197 ASN A N 1
ATOM 1548 C CA . ASN A 1 197 ? -15.057 6.078 19.718 1.00 36.22 197 ASN A CA 1
ATOM 1549 C C . ASN A 1 197 ? -14.572 4.663 20.083 1.00 36.22 197 ASN A C 1
ATOM 1551 O O . ASN A 1 197 ? -15.218 3.715 19.662 1.00 36.22 197 ASN A O 1
ATOM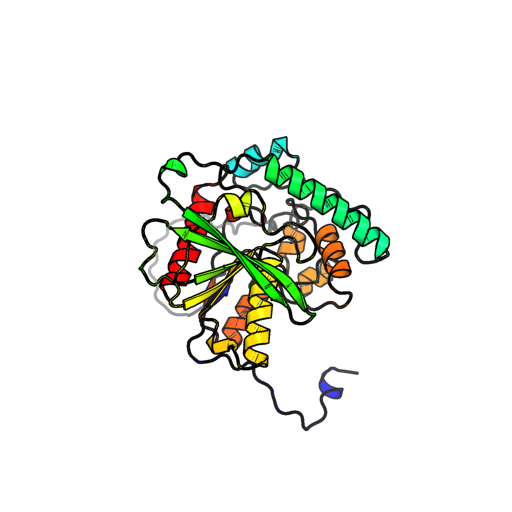 1555 N N . ILE A 1 198 ? -13.426 4.502 20.749 1.00 51.97 198 ILE A N 1
ATOM 1556 C CA . ILE A 1 198 ? -12.452 3.438 20.404 1.00 51.97 198 ILE A CA 1
ATOM 1557 C C . ILE A 1 198 ? -12.303 2.339 21.479 1.00 51.97 198 ILE A C 1
ATOM 1559 O O . ILE A 1 198 ? -12.151 2.678 22.649 1.00 51.97 198 ILE A O 1
ATOM 1563 N N . SER A 1 199 ? -12.243 1.048 21.099 1.00 49.84 199 SER A N 1
ATOM 1564 C CA . SER A 1 199 ? -11.863 -0.094 21.973 1.00 49.84 199 SER A CA 1
ATOM 1565 C C . SER A 1 199 ? -10.467 -0.679 21.705 1.00 49.84 199 SER A C 1
ATOM 1567 O O . SER A 1 199 ? -9.766 -1.030 22.652 1.00 49.84 199 SER A O 1
ATOM 1569 N N . THR A 1 200 ? -10.060 -0.817 20.440 1.00 62.97 200 THR A N 1
ATOM 1570 C CA . THR A 1 200 ? -8.779 -1.412 19.994 1.00 62.97 200 THR A CA 1
ATOM 1571 C C . THR A 1 200 ? -8.158 -0.561 18.890 1.00 62.97 200 THR A C 1
ATOM 1573 O O . THR A 1 200 ? -8.884 0.164 18.226 1.00 62.97 200 THR A O 1
ATOM 1576 N N . ILE A 1 201 ? -6.836 -0.610 18.676 1.00 68.44 201 ILE A N 1
ATOM 1577 C CA . ILE A 1 201 ? -6.159 0.178 17.626 1.00 68.44 201 ILE A CA 1
ATOM 1578 C C . ILE A 1 201 ? -5.405 -0.760 16.684 1.00 68.44 201 ILE A C 1
ATOM 1580 O O . ILE A 1 201 ? -4.492 -1.469 17.112 1.00 68.44 201 ILE A O 1
ATOM 1584 N N . ILE A 1 202 ? -5.744 -0.739 15.394 1.00 79.38 202 ILE A N 1
ATOM 1585 C CA . ILE A 1 202 ? -4.970 -1.409 14.343 1.00 79.38 202 ILE A CA 1
ATOM 1586 C C . ILE A 1 202 ? -4.230 -0.400 13.472 1.00 79.38 202 ILE A C 1
ATOM 1588 O O . ILE A 1 202 ? -4.757 0.666 13.167 1.00 79.38 202 ILE A O 1
ATOM 1592 N N . LEU A 1 203 ? -3.024 -0.756 13.037 1.00 78.81 203 LEU A N 1
ATOM 1593 C CA . LEU A 1 203 ? -2.310 -0.023 11.992 1.00 78.81 203 LEU A CA 1
ATOM 1594 C C . LEU A 1 203 ? -2.648 -0.639 10.635 1.00 78.81 203 LEU A C 1
ATOM 1596 O O . LEU A 1 203 ? -2.448 -1.843 10.449 1.00 78.81 203 LEU A O 1
ATOM 1600 N N . GLN A 1 204 ? -3.130 0.168 9.691 1.00 82.94 204 GLN A N 1
ATOM 1601 C CA . GLN A 1 204 ? -3.427 -0.274 8.331 1.00 82.94 204 GLN A CA 1
ATOM 1602 C C . GLN A 1 204 ? -2.812 0.671 7.303 1.00 82.94 204 GLN A C 1
ATOM 1604 O O . GLN A 1 204 ? -2.839 1.885 7.467 1.00 82.94 204 GLN A O 1
ATOM 1609 N N . GLY A 1 205 ? -2.264 0.114 6.229 1.00 80.44 205 GLY A N 1
ATOM 1610 C CA . GLY A 1 205 ? -1.790 0.909 5.102 1.00 80.44 205 GLY A CA 1
ATOM 1611 C C . GLY A 1 205 ? -1.486 0.058 3.881 1.00 80.44 205 GLY A C 1
ATOM 1612 O O . GLY A 1 205 ? -1.281 -1.156 3.997 1.00 80.44 205 GLY A O 1
ATOM 1613 N N . GLU A 1 206 ? -1.462 0.687 2.710 1.00 84.88 206 GLU A N 1
ATOM 1614 C CA . GLU A 1 206 ? -1.116 0.077 1.430 1.00 84.88 206 GLU A CA 1
ATOM 1615 C C . GLU A 1 206 ? 0.217 0.594 0.879 1.00 84.88 206 GLU A C 1
ATOM 1617 O O . GLU A 1 206 ? 0.595 1.736 1.120 1.00 84.88 206 GLU A O 1
ATOM 1622 N N . PHE A 1 207 ? 0.959 -0.236 0.140 1.00 86.12 207 PHE A N 1
ATOM 1623 C CA . PHE A 1 207 ? 2.226 0.159 -0.488 1.00 86.12 207 PHE A CA 1
ATOM 1624 C C . PHE A 1 207 ? 3.204 0.781 0.529 1.00 86.12 207 PHE A C 1
ATOM 1626 O O . PHE A 1 207 ? 3.662 0.088 1.443 1.00 86.12 207 PHE A O 1
ATOM 1633 N N . GLY A 1 208 ? 3.512 2.075 0.406 1.00 81.06 208 GLY A N 1
ATOM 1634 C CA . GLY A 1 208 ? 4.326 2.802 1.378 1.00 81.06 208 GLY A CA 1
ATOM 1635 C C . GLY A 1 208 ? 3.670 2.968 2.754 1.00 81.06 208 GLY A C 1
ATOM 1636 O O . GLY A 1 208 ? 4.336 2.852 3.778 1.00 81.06 208 GLY A O 1
ATOM 1637 N N . GLY A 1 209 ? 2.349 3.106 2.811 1.00 81.25 209 GLY A N 1
ATOM 1638 C CA . GLY A 1 209 ? 1.594 3.082 4.061 1.00 81.25 209 GLY A CA 1
ATOM 1639 C C . GLY A 1 209 ? 1.702 1.728 4.757 1.00 81.25 209 GLY A C 1
ATOM 1640 O O . GLY A 1 209 ? 1.855 1.649 5.970 1.00 81.25 209 GLY A O 1
ATOM 1641 N N . GLY A 1 210 ? 1.738 0.636 3.988 1.00 80.81 210 GLY A N 1
ATOM 1642 C CA . GLY A 1 210 ? 2.006 -0.702 4.522 1.00 80.81 210 GLY A CA 1
ATOM 1643 C C . GLY A 1 210 ? 3.390 -0.811 5.177 1.00 80.81 210 GLY A C 1
ATOM 1644 O O . GLY A 1 210 ? 3.527 -1.459 6.217 1.00 80.81 210 GLY A O 1
ATOM 1645 N N . ASN A 1 211 ? 4.403 -0.140 4.613 1.00 84.19 211 ASN A N 1
ATOM 1646 C CA . ASN A 1 211 ? 5.720 0.000 5.239 1.00 84.19 211 ASN A CA 1
ATOM 1647 C C . ASN A 1 211 ? 5.614 0.758 6.567 1.00 84.19 211 ASN A C 1
ATOM 1649 O O . ASN A 1 211 ? 6.024 0.225 7.595 1.00 84.19 211 ASN A O 1
ATOM 1653 N N . LEU A 1 212 ? 4.988 1.938 6.569 1.00 84.75 212 LEU A N 1
ATOM 1654 C CA . LEU A 1 212 ? 4.818 2.758 7.772 1.00 84.75 212 LEU A CA 1
ATOM 1655 C C . LEU A 1 212 ? 4.045 2.032 8.877 1.00 84.75 212 LEU A C 1
ATOM 1657 O O . LEU A 1 212 ? 4.448 2.107 10.037 1.00 84.75 212 LEU A O 1
ATOM 1661 N N . ALA A 1 213 ? 2.996 1.278 8.545 1.00 81.56 213 ALA A N 1
ATOM 1662 C CA . ALA A 1 213 ? 2.244 0.473 9.505 1.00 81.56 213 ALA A CA 1
ATOM 1663 C C . ALA A 1 213 ? 3.137 -0.589 10.178 1.00 81.56 213 ALA A C 1
ATOM 1665 O O . ALA A 1 213 ? 3.144 -0.729 11.403 1.00 81.56 213 ALA A O 1
ATOM 1666 N N . ILE A 1 214 ? 3.951 -1.303 9.393 1.00 83.12 214 ILE A N 1
ATOM 1667 C CA . ILE A 1 214 ? 4.910 -2.290 9.909 1.00 83.12 214 ILE A CA 1
ATOM 1668 C C . ILE A 1 214 ? 6.007 -1.607 10.737 1.00 83.12 214 ILE A C 1
ATOM 1670 O O . ILE A 1 214 ? 6.285 -2.025 11.862 1.00 83.12 214 ILE A O 1
ATOM 1674 N N . ALA A 1 215 ? 6.626 -0.556 10.200 1.00 82.19 215 ALA A N 1
ATOM 1675 C CA . ALA A 1 215 ? 7.720 0.167 10.836 1.00 82.19 215 ALA A CA 1
ATOM 1676 C C . ALA A 1 215 ? 7.284 0.800 12.163 1.00 82.19 215 ALA A C 1
ATOM 1678 O O . ALA A 1 215 ? 8.016 0.721 13.148 1.00 82.19 215 ALA A O 1
ATOM 1679 N N . THR A 1 216 ? 6.069 1.346 12.223 1.00 78.12 216 THR A N 1
ATOM 1680 C CA . THR A 1 216 ? 5.469 1.888 13.449 1.00 78.12 216 THR A CA 1
ATOM 1681 C C . THR A 1 216 ? 5.323 0.806 14.513 1.00 78.12 216 THR A C 1
ATOM 1683 O O . THR A 1 216 ? 5.732 1.024 15.649 1.00 78.12 216 THR A O 1
ATOM 1686 N N . ALA A 1 217 ? 4.833 -0.387 14.162 1.00 77.19 217 ALA A N 1
ATOM 1687 C CA . ALA A 1 217 ? 4.744 -1.493 15.116 1.00 77.19 217 ALA A CA 1
ATOM 1688 C C . ALA A 1 217 ? 6.123 -1.979 15.596 1.00 77.19 217 ALA A C 1
ATOM 1690 O O . ALA A 1 217 ? 6.312 -2.259 16.780 1.00 77.19 217 ALA A O 1
ATOM 1691 N N . LEU A 1 218 ? 7.115 -2.050 14.703 1.00 77.25 218 LEU A N 1
ATOM 1692 C CA . LEU A 1 218 ? 8.488 -2.402 15.077 1.00 77.25 218 LEU A CA 1
ATOM 1693 C C . LEU A 1 218 ? 9.104 -1.357 16.015 1.00 77.25 218 LEU A C 1
ATOM 1695 O O . LEU A 1 218 ? 9.733 -1.719 17.013 1.00 77.25 218 LEU A O 1
ATOM 1699 N N . LYS A 1 219 ? 8.889 -0.070 15.725 1.00 72.31 219 LYS A N 1
ATOM 1700 C CA . LYS A 1 219 ? 9.316 1.047 16.570 1.00 72.31 219 LYS A CA 1
ATOM 1701 C C . LYS A 1 219 ? 8.631 0.993 17.935 1.00 72.31 219 LYS A C 1
ATOM 1703 O O . LYS A 1 219 ? 9.322 1.041 18.945 1.00 72.31 219 LYS A O 1
ATOM 1708 N N . ALA A 1 220 ? 7.320 0.759 17.973 1.00 69.44 220 ALA A N 1
ATOM 1709 C CA . ALA A 1 220 ? 6.554 0.599 19.206 1.00 69.44 220 ALA A CA 1
ATOM 1710 C C . ALA A 1 220 ? 7.068 -0.536 20.091 1.00 69.44 220 ALA A C 1
ATOM 1712 O O . ALA A 1 220 ? 7.151 -0.392 21.309 1.00 69.44 220 ALA A O 1
ATOM 1713 N N . ASN A 1 221 ? 7.453 -1.663 19.487 1.00 76.31 221 ASN A N 1
ATOM 1714 C CA . ASN A 1 221 ? 8.063 -2.770 20.217 1.00 76.31 221 ASN A CA 1
ATOM 1715 C C . ASN A 1 221 ? 9.435 -2.391 20.780 1.00 76.31 221 ASN A C 1
ATOM 1717 O O . ASN A 1 221 ? 9.719 -2.663 21.943 1.00 76.31 221 ASN A O 1
ATOM 1721 N N . LYS A 1 222 ? 10.268 -1.723 19.976 1.00 69.50 222 LYS A N 1
ATOM 1722 C CA . LYS A 1 222 ? 11.593 -1.253 20.400 1.00 69.50 222 LYS A CA 1
ATOM 1723 C C . LYS A 1 222 ? 11.514 -0.219 21.531 1.00 69.50 222 LYS A C 1
ATOM 1725 O O . LYS A 1 222 ? 12.386 -0.200 22.391 1.00 69.50 222 LYS A O 1
ATOM 1730 N N . GLU A 1 223 ? 10.485 0.621 21.524 1.00 80.25 223 GLU A N 1
ATOM 1731 C CA . GLU A 1 223 ? 10.286 1.724 22.471 1.00 80.25 223 GLU A CA 1
ATOM 1732 C C . GLU A 1 223 ? 9.349 1.370 23.643 1.00 80.25 223 GLU A C 1
ATOM 1734 O O . GLU A 1 223 ? 9.092 2.209 24.501 1.00 80.25 223 GLU A O 1
ATOM 1739 N N . GLY A 1 224 ? 8.844 0.134 23.713 1.00 76.00 224 GLY A N 1
ATOM 1740 C CA . GLY A 1 224 ? 8.061 -0.370 24.850 1.00 76.00 224 GLY A CA 1
ATOM 1741 C C . GLY A 1 224 ? 6.570 -0.001 24.863 1.00 76.00 224 GLY A C 1
ATOM 1742 O O . GLY A 1 224 ? 5.860 -0.377 25.797 1.00 76.00 224 GLY A O 1
ATOM 1743 N N . TRP A 1 225 ? 6.056 0.668 23.829 1.00 80.12 225 TRP A N 1
ATOM 1744 C CA . TRP A 1 225 ? 4.647 1.077 23.731 1.00 80.12 225 TRP A CA 1
ATOM 1745 C C . TRP A 1 225 ? 3.793 0.206 22.793 1.00 80.12 225 TRP A C 1
ATOM 1747 O O . TRP A 1 225 ? 2.649 0.539 22.502 1.00 80.12 225 TRP A O 1
ATOM 1757 N N . ILE A 1 226 ? 4.295 -0.964 22.377 1.00 83.62 226 ILE A N 1
ATOM 1758 C CA . ILE A 1 226 ? 3.564 -1.931 21.527 1.00 83.62 226 ILE A CA 1
ATOM 1759 C C . ILE A 1 226 ? 2.187 -2.338 22.069 1.00 83.62 226 ILE A C 1
ATOM 1761 O O . ILE A 1 226 ? 1.315 -2.713 21.295 1.00 83.62 226 ILE A O 1
ATOM 1765 N N . HIS A 1 227 ? 1.965 -2.227 23.380 1.00 77.44 227 HIS A N 1
ATOM 1766 C CA . HIS A 1 227 ? 0.675 -2.487 24.019 1.00 77.44 227 HIS A CA 1
ATOM 1767 C C . HIS A 1 227 ? -0.453 -1.558 23.531 1.00 77.44 227 HIS A C 1
ATOM 1769 O O . HIS A 1 227 ? -1.620 -1.902 23.687 1.00 77.44 227 HIS A O 1
ATOM 1775 N N . ALA A 1 228 ? -0.118 -0.415 22.922 1.00 69.25 228 ALA A N 1
ATOM 1776 C CA . ALA A 1 228 ? -1.082 0.485 22.295 1.00 69.25 228 ALA A CA 1
ATOM 1777 C C . ALA A 1 228 ? -1.572 -0.005 20.918 1.00 69.25 228 ALA A C 1
ATOM 1779 O O . ALA A 1 228 ? -2.530 0.550 20.390 1.00 69.25 228 ALA A O 1
ATOM 1780 N N . ILE A 1 229 ? -0.927 -1.016 20.321 1.00 75.44 229 ILE A N 1
ATOM 1781 C CA . ILE A 1 229 ? -1.251 -1.540 18.989 1.00 75.44 229 ILE A CA 1
ATOM 1782 C C . ILE A 1 229 ? -1.784 -2.966 19.131 1.00 75.44 229 ILE A C 1
ATOM 1784 O O . ILE A 1 229 ? -1.064 -3.896 19.493 1.00 75.44 229 ILE A O 1
ATOM 1788 N N . SER A 1 230 ? -3.052 -3.154 18.786 1.00 77.31 230 SER A N 1
ATOM 1789 C CA . SER A 1 230 ? -3.733 -4.448 18.834 1.00 77.31 230 SER A CA 1
ATOM 1790 C C . SER A 1 230 ? -3.387 -5.332 17.628 1.00 77.31 230 SER A C 1
ATOM 1792 O O . SER A 1 230 ? -3.384 -6.559 17.743 1.00 77.31 230 SER A O 1
ATOM 1794 N N . GLY A 1 231 ? -3.054 -4.743 16.473 1.00 79.75 231 GLY A N 1
ATOM 1795 C CA . GLY A 1 231 ? -2.696 -5.493 15.266 1.00 79.75 231 GLY A CA 1
ATOM 1796 C C . GLY A 1 231 ? -2.164 -4.637 14.115 1.00 79.75 231 GLY A C 1
ATOM 1797 O O . GLY A 1 231 ? -2.258 -3.411 14.136 1.00 79.75 231 GLY A O 1
ATOM 1798 N N . VAL A 1 232 ? -1.605 -5.304 13.099 1.00 83.19 232 VAL A N 1
ATOM 1799 C CA . VAL A 1 232 ? -1.082 -4.673 11.874 1.00 83.19 232 VAL A CA 1
ATOM 1800 C C . VAL A 1 232 ? -1.657 -5.369 10.642 1.00 83.19 232 VAL A C 1
ATOM 1802 O O . VAL A 1 232 ? -1.517 -6.587 10.495 1.00 83.19 232 VAL A O 1
ATOM 1805 N N . TYR A 1 233 ? -2.255 -4.586 9.745 1.00 82.62 233 TYR A N 1
ATOM 1806 C CA . TYR A 1 233 ? -2.782 -5.025 8.456 1.00 82.62 233 TYR A CA 1
ATOM 1807 C C . TYR A 1 233 ? -2.066 -4.275 7.322 1.00 82.62 233 TYR A C 1
ATOM 1809 O O . TYR A 1 233 ? -2.365 -3.118 7.036 1.00 82.62 233 TYR A O 1
ATOM 1817 N N . ALA A 1 234 ? -1.106 -4.922 6.661 1.00 83.88 234 ALA A N 1
ATOM 1818 C CA . ALA A 1 234 ? -0.307 -4.295 5.607 1.00 83.88 234 ALA A CA 1
ATOM 1819 C C . ALA A 1 234 ? -0.720 -4.814 4.221 1.00 83.88 234 ALA A C 1
ATOM 1821 O O . ALA A 1 234 ? -0.445 -5.962 3.866 1.00 83.88 234 ALA A O 1
ATOM 1822 N N . SER A 1 235 ? -1.363 -3.960 3.427 1.00 79.94 235 SER A N 1
ATOM 1823 C CA . SER A 1 235 ? -1.807 -4.277 2.067 1.00 79.94 235 SER A CA 1
ATOM 1824 C C . SER A 1 235 ? -0.674 -4.022 1.071 1.00 79.94 235 SER A C 1
ATOM 1826 O O . SER A 1 235 ? -0.118 -2.932 1.037 1.00 79.94 235 SER A O 1
ATOM 1828 N N . VAL A 1 236 ? -0.319 -5.010 0.241 1.00 81.38 236 VAL A N 1
ATOM 1829 C CA . VAL A 1 236 ? 0.710 -4.877 -0.821 1.00 81.38 236 VAL A CA 1
ATOM 1830 C C . VAL A 1 236 ? 1.964 -4.060 -0.405 1.00 81.38 236 VAL A C 1
ATOM 1832 O O . VAL A 1 236 ? 2.327 -3.108 -1.092 1.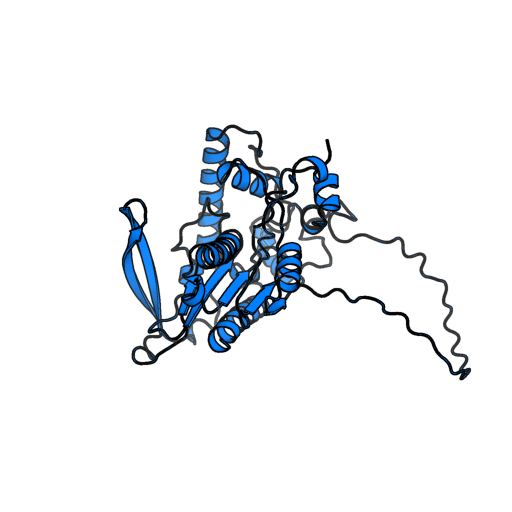00 81.38 236 VAL A O 1
ATOM 1835 N N . PRO A 1 237 ? 2.618 -4.364 0.736 1.00 80.56 237 PRO A N 1
ATOM 1836 C CA . PRO A 1 237 ? 3.580 -3.450 1.358 1.00 80.56 237 PRO A CA 1
ATOM 1837 C C . PRO A 1 237 ? 4.868 -3.267 0.540 1.00 80.56 237 PRO A C 1
ATOM 1839 O O . PRO A 1 237 ? 5.473 -4.245 0.092 1.00 80.56 237 PRO A O 1
ATOM 1842 N N . SER A 1 238 ? 5.335 -2.019 0.428 1.00 82.12 238 SER A N 1
ATOM 1843 C CA . SER A 1 238 ? 6.625 -1.664 -0.182 1.00 82.12 238 SER A CA 1
ATOM 1844 C C . SER A 1 238 ? 7.738 -1.654 0.856 1.00 82.12 238 SER A C 1
ATOM 1846 O O . SER A 1 238 ? 8.016 -0.644 1.498 1.00 82.12 238 SER A O 1
ATOM 1848 N N . ILE A 1 239 ? 8.349 -2.812 1.068 1.00 75.31 239 ILE A N 1
ATOM 1849 C CA . ILE A 1 239 ? 9.337 -3.010 2.139 1.00 75.31 239 ILE A CA 1
ATOM 1850 C C . ILE A 1 239 ? 10.698 -3.497 1.629 1.00 75.31 239 ILE A C 1
ATOM 1852 O O . ILE A 1 239 ? 11.681 -3.431 2.365 1.00 75.31 239 ILE A O 1
ATOM 1856 N N . ALA A 1 240 ? 10.780 -3.941 0.367 1.00 69.19 240 ALA A N 1
ATOM 1857 C CA . ALA A 1 240 ? 12.033 -4.357 -0.255 1.00 69.19 240 ALA A CA 1
ATOM 1858 C C . ALA A 1 240 ? 12.619 -3.186 -1.025 1.00 69.19 240 ALA A C 1
ATOM 1860 O O . ALA A 1 240 ? 12.069 -2.773 -2.042 1.00 69.19 240 ALA A O 1
ATOM 1861 N N . PHE A 1 241 ? 13.768 -2.676 -0.601 1.00 73.19 241 PHE A N 1
ATOM 1862 C CA . PHE A 1 241 ? 14.428 -1.567 -1.291 1.00 73.19 241 PHE A CA 1
ATOM 1863 C C . PHE A 1 241 ? 15.360 -2.082 -2.409 1.00 73.19 241 PHE A C 1
ATOM 1865 O O . PHE A 1 241 ? 16.372 -1.474 -2.735 1.00 73.19 241 PHE A O 1
ATOM 1872 N N . THR A 1 242 ? 15.011 -3.220 -3.022 1.00 79.81 242 THR A N 1
ATOM 1873 C CA . THR A 1 242 ? 15.816 -3.937 -4.030 1.00 79.81 242 T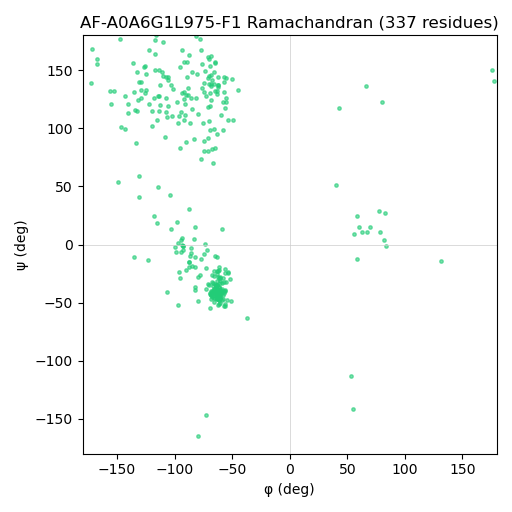HR A CA 1
ATOM 1874 C C . THR A 1 242 ? 15.497 -3.552 -5.471 1.00 79.81 242 THR A C 1
ATOM 1876 O O . THR A 1 242 ? 16.115 -4.083 -6.388 1.00 79.81 242 THR A O 1
ATOM 1879 N N . HIS A 1 243 ? 14.536 -2.654 -5.686 1.00 82.06 243 HIS A N 1
ATOM 1880 C CA . HIS A 1 243 ? 13.973 -2.370 -7.005 1.00 82.06 243 HIS A CA 1
ATOM 1881 C C . HIS A 1 243 ? 15.026 -1.909 -8.029 1.00 82.06 243 HIS A C 1
ATOM 1883 O O . HIS A 1 243 ? 14.899 -2.250 -9.200 1.00 82.06 243 HIS A O 1
ATOM 1889 N N . SER A 1 244 ? 16.104 -1.263 -7.577 1.00 82.00 244 SER A N 1
ATOM 1890 C CA . SER A 1 244 ? 17.230 -0.807 -8.407 1.00 82.00 244 SER A CA 1
ATOM 1891 C C . SER A 1 244 ? 18.335 -1.840 -8.670 1.00 82.00 244 SER A C 1
ATOM 1893 O O . SER A 1 244 ? 19.319 -1.518 -9.331 1.00 82.00 244 SER A O 1
ATOM 1895 N N . ARG A 1 245 ? 18.251 -3.050 -8.104 1.00 84.50 245 ARG A N 1
ATOM 1896 C CA . ARG A 1 245 ? 19.279 -4.090 -8.295 1.00 84.50 245 ARG A CA 1
ATOM 1897 C C . ARG A 1 245 ? 19.159 -4.759 -9.664 1.00 84.50 245 ARG A C 1
ATOM 1899 O O . ARG A 1 245 ? 18.139 -4.634 -10.330 1.00 84.50 245 ARG A O 1
ATOM 1906 N N . SER A 1 246 ? 20.161 -5.522 -10.085 1.00 87.56 246 SER A N 1
ATOM 1907 C CA . SER A 1 246 ? 20.013 -6.354 -11.285 1.00 87.56 246 SER A CA 1
ATOM 1908 C C . SER A 1 246 ? 18.955 -7.448 -11.086 1.00 87.56 246 SER A C 1
ATOM 1910 O O . SER A 1 246 ? 18.690 -7.884 -9.962 1.00 87.56 246 SER A O 1
ATOM 1912 N N . ASP A 1 247 ? 18.372 -7.943 -12.179 1.00 89.06 247 ASP A N 1
ATOM 1913 C CA . ASP A 1 247 ? 17.391 -9.037 -12.125 1.00 89.06 247 ASP A CA 1
ATOM 1914 C C . ASP A 1 247 ? 17.956 -10.280 -11.432 1.00 89.06 247 ASP A C 1
ATOM 1916 O O . ASP A 1 247 ? 17.285 -10.890 -10.606 1.00 89.06 247 ASP A O 1
ATOM 1920 N N . SER A 1 248 ? 19.224 -10.612 -11.689 1.00 87.69 248 SER A N 1
ATOM 1921 C CA . SER A 1 248 ? 19.906 -11.737 -11.042 1.00 87.69 248 SER A CA 1
ATOM 1922 C C . SER A 1 248 ? 19.971 -11.586 -9.517 1.00 87.69 248 SER A C 1
ATOM 1924 O O . SER A 1 248 ? 19.704 -12.537 -8.777 1.00 87.69 248 SER A O 1
ATOM 1926 N N . GLU A 1 249 ? 20.270 -10.383 -9.020 1.00 83.38 249 GLU A N 1
ATOM 1927 C CA . GLU A 1 249 ? 20.317 -10.103 -7.581 1.00 83.38 249 GLU A CA 1
ATOM 1928 C C . GLU A 1 249 ? 18.929 -10.182 -6.939 1.00 83.38 249 GLU A C 1
ATOM 1930 O O . GLU A 1 249 ? 18.782 -10.748 -5.855 1.00 83.38 249 GLU A O 1
ATOM 1935 N N . VAL A 1 250 ? 17.903 -9.661 -7.614 1.00 83.00 250 VAL A N 1
ATOM 1936 C CA . VAL A 1 250 ? 16.505 -9.725 -7.161 1.00 83.00 250 VAL A CA 1
ATOM 1937 C C . VAL A 1 250 ? 16.002 -11.171 -7.110 1.00 83.00 250 VAL A C 1
ATOM 1939 O O . VAL A 1 250 ? 15.401 -11.590 -6.116 1.00 83.00 250 VAL A O 1
ATOM 1942 N N . LEU A 1 251 ? 16.306 -11.970 -8.136 1.00 85.25 251 LEU A N 1
ATOM 1943 C CA . LEU A 1 251 ? 15.977 -13.396 -8.173 1.00 85.25 251 LEU A CA 1
ATOM 1944 C C . LEU A 1 251 ? 16.708 -14.170 -7.071 1.00 85.25 251 LEU A C 1
ATOM 1946 O O . LEU A 1 251 ? 16.092 -14.978 -6.375 1.00 85.25 251 LEU A O 1
ATOM 1950 N N . THR A 1 252 ? 17.993 -13.878 -6.852 1.00 82.62 252 THR A N 1
ATOM 1951 C CA . THR A 1 252 ? 18.800 -14.491 -5.782 1.00 82.62 252 THR A CA 1
ATOM 1952 C C . THR A 1 252 ? 18.270 -14.131 -4.392 1.00 82.62 252 THR A C 1
ATOM 1954 O O . THR A 1 252 ? 18.274 -14.969 -3.490 1.00 82.62 252 THR A O 1
ATOM 1957 N N . ALA A 1 253 ? 17.746 -12.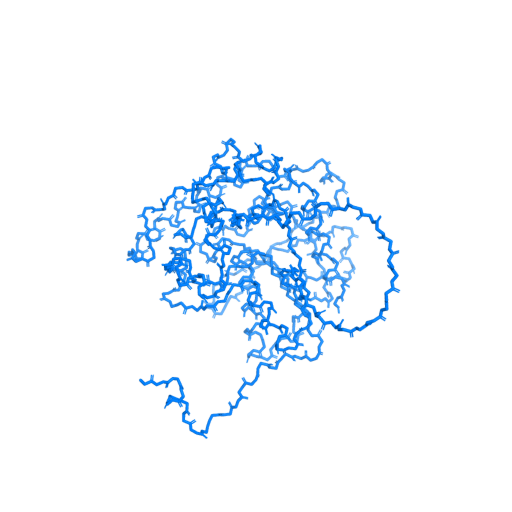915 -4.218 1.00 73.81 253 ALA A N 1
ATOM 1958 C CA . ALA A 1 253 ? 17.086 -12.478 -2.988 1.00 73.81 253 ALA A CA 1
ATOM 1959 C C . ALA A 1 253 ? 15.708 -13.136 -2.760 1.00 73.81 253 ALA A C 1
ATOM 1961 O O . ALA A 1 253 ? 15.098 -12.944 -1.706 1.00 73.81 253 ALA A O 1
ATOM 1962 N N . GLY A 1 254 ? 15.223 -13.938 -3.714 1.00 80.19 254 GLY A N 1
ATOM 1963 C CA . GLY A 1 254 ? 13.953 -14.650 -3.616 1.00 80.19 254 GLY A CA 1
ATOM 1964 C C . GLY A 1 254 ? 12.737 -13.766 -3.877 1.00 80.19 254 GLY A C 1
ATOM 1965 O O . GLY A 1 254 ? 11.675 -14.058 -3.328 1.00 80.19 254 GLY A O 1
ATOM 1966 N N . LEU A 1 255 ? 12.899 -12.723 -4.701 1.00 83.69 255 LEU A N 1
ATOM 1967 C CA . LEU A 1 255 ? 11.887 -11.706 -5.011 1.00 83.69 255 LEU A CA 1
ATOM 1968 C C . LEU A 1 255 ? 11.455 -11.754 -6.498 1.00 83.69 255 LEU A C 1
ATOM 1970 O O . LEU A 1 255 ? 11.478 -10.731 -7.184 1.00 83.69 255 LEU A O 1
ATOM 1974 N N . PRO A 1 256 ? 11.102 -12.930 -7.062 1.00 85.25 256 PRO A N 1
ATOM 1975 C CA . PRO A 1 256 ? 10.906 -13.088 -8.505 1.00 85.25 256 PRO A CA 1
ATOM 1976 C C . PRO A 1 256 ? 9.761 -12.248 -9.068 1.00 85.25 256 PRO A C 1
ATOM 1978 O O . PRO A 1 256 ? 9.814 -11.869 -10.234 1.00 85.25 256 PRO A O 1
ATOM 1981 N N . SER A 1 257 ? 8.773 -11.897 -8.240 1.00 85.56 257 SER A N 1
ATOM 1982 C CA . SER A 1 257 ? 7.630 -11.065 -8.625 1.00 85.56 257 SER A CA 1
ATOM 1983 C C . SER A 1 257 ? 8.039 -9.670 -9.108 1.00 85.56 257 SER A C 1
ATOM 1985 O O . SER A 1 257 ? 7.351 -9.105 -9.956 1.00 85.56 257 SER A O 1
ATOM 1987 N N . GLN A 1 258 ? 9.162 -9.133 -8.611 1.00 84.94 258 GLN A N 1
ATOM 1988 C CA . GLN A 1 258 ? 9.703 -7.850 -9.059 1.00 84.94 258 GLN A CA 1
ATOM 1989 C C . GLN A 1 258 ? 10.154 -7.921 -10.521 1.00 84.94 258 GLN A C 1
ATOM 1991 O O . GLN A 1 258 ? 9.938 -6.969 -11.259 1.00 84.94 258 GLN A O 1
ATOM 1996 N N . VAL A 1 259 ? 10.743 -9.036 -10.963 1.00 87.06 259 VAL A N 1
ATOM 1997 C CA . VAL A 1 259 ? 11.121 -9.237 -12.373 1.00 87.06 259 VAL A CA 1
ATOM 1998 C C . VAL A 1 259 ? 9.894 -9.635 -13.196 1.00 87.06 259 VAL A C 1
ATOM 2000 O O . VAL A 1 259 ? 9.610 -9.032 -14.224 1.00 87.06 259 VAL A O 1
ATOM 2003 N N . GLU A 1 260 ? 9.132 -10.610 -12.703 1.00 89.62 260 GLU A N 1
ATOM 2004 C CA . GLU A 1 260 ? 7.976 -11.213 -13.373 1.00 89.62 260 GLU A CA 1
ATOM 2005 C C . GLU A 1 260 ? 6.890 -10.209 -13.762 1.00 89.62 260 GLU A C 1
ATOM 2007 O O . GLU A 1 260 ? 6.315 -10.330 -14.839 1.00 89.62 260 GLU A O 1
ATOM 2012 N N . ASN A 1 261 ? 6.615 -9.230 -12.899 1.00 87.56 261 ASN A N 1
ATOM 2013 C CA . ASN A 1 261 ? 5.540 -8.255 -13.088 1.00 87.56 261 ASN A CA 1
ATOM 2014 C C . ASN A 1 261 ? 6.086 -6.826 -13.258 1.00 87.56 261 ASN A C 1
ATOM 2016 O O . ASN A 1 261 ? 5.358 -5.853 -13.050 1.00 87.56 261 ASN A O 1
ATOM 2020 N N . ASN A 1 262 ? 7.377 -6.676 -13.589 1.00 89.44 262 ASN A N 1
ATOM 2021 C CA . ASN A 1 262 ? 7.982 -5.361 -13.787 1.00 89.44 262 ASN A CA 1
ATOM 2022 C C . ASN A 1 262 ? 7.216 -4.583 -14.866 1.00 89.44 262 ASN A C 1
ATOM 2024 O O . ASN A 1 262 ? 6.991 -5.099 -15.958 1.00 89.44 262 ASN A O 1
ATOM 2028 N N . GLY A 1 263 ? 6.854 -3.332 -14.590 1.00 83.44 263 GLY A N 1
ATOM 2029 C CA . GLY A 1 263 ? 6.165 -2.474 -15.556 1.00 83.44 263 GLY A CA 1
ATOM 2030 C C . GLY A 1 263 ? 4.649 -2.660 -15.614 1.00 83.44 263 GLY A C 1
ATOM 2031 O O . GLY A 1 263 ? 4.003 -1.899 -16.328 1.00 83.44 263 GLY A O 1
ATOM 2032 N N . TYR A 1 264 ? 4.062 -3.574 -14.829 1.00 85.81 264 TYR A N 1
ATOM 2033 C CA . TYR A 1 264 ? 2.603 -3.699 -14.700 1.00 85.81 264 TYR A CA 1
ATOM 2034 C C . TYR A 1 264 ? 2.077 -2.546 -13.839 1.00 85.81 264 TYR A C 1
ATOM 2036 O O . TYR A 1 264 ? 1.915 -2.670 -12.624 1.00 85.81 264 TYR A O 1
ATOM 2044 N N . SER A 1 265 ? 1.925 -1.386 -14.483 1.00 77.25 265 SER A N 1
ATOM 2045 C CA . SER A 1 265 ? 1.579 -0.066 -13.929 1.00 77.25 265 SER A CA 1
ATOM 2046 C C . SER A 1 265 ? 2.527 0.498 -12.855 1.00 77.25 265 SER A C 1
ATOM 2048 O O . SER A 1 265 ? 2.443 1.681 -12.542 1.00 77.25 265 SER A O 1
ATOM 2050 N N . LEU A 1 266 ? 3.445 -0.305 -12.308 1.00 82.44 266 LEU A N 1
ATOM 2051 C CA . LEU A 1 266 ? 4.438 0.109 -11.318 1.00 82.44 266 LEU A CA 1
ATOM 2052 C C . LEU A 1 266 ? 5.832 -0.423 -11.711 1.00 82.44 266 LEU A C 1
ATOM 2054 O O . LEU A 1 266 ? 6.213 -1.526 -11.308 1.00 82.44 266 LEU A O 1
ATOM 2058 N N . PRO A 1 267 ? 6.596 0.312 -12.540 1.00 86.81 267 PRO A N 1
ATOM 2059 C CA . PRO A 1 267 ? 7.921 -0.119 -12.966 1.00 86.81 267 PRO A CA 1
ATOM 2060 C C . PRO A 1 267 ? 8.926 -0.037 -11.814 1.00 86.81 267 PRO A C 1
ATOM 2062 O O . PRO A 1 267 ? 8.909 0.891 -11.002 1.00 86.81 267 PRO A O 1
ATOM 2065 N N . ARG A 1 268 ? 9.844 -1.003 -11.756 1.00 88.50 268 ARG A N 1
ATOM 2066 C CA . ARG A 1 268 ? 10.857 -1.092 -10.700 1.00 88.50 268 ARG A CA 1
ATOM 2067 C C . ARG A 1 268 ? 11.724 0.152 -10.600 1.00 88.50 268 ARG A C 1
ATOM 2069 O O . ARG A 1 268 ? 11.963 0.609 -9.492 1.00 88.50 268 ARG A O 1
ATOM 2076 N N . ASP A 1 269 ? 12.144 0.722 -11.722 1.00 86.06 269 ASP A N 1
ATOM 2077 C CA . ASP A 1 269 ? 13.019 1.898 -11.724 1.00 86.06 269 ASP A CA 1
ATOM 2078 C C . ASP A 1 269 ? 12.349 3.113 -11.079 1.00 86.06 269 ASP A C 1
ATOM 2080 O O . ASP A 1 269 ? 12.994 3.868 -10.355 1.00 86.06 269 ASP A O 1
ATOM 2084 N N . MET A 1 270 ? 11.032 3.256 -11.255 1.00 84.75 270 MET A N 1
ATOM 2085 C CA . MET A 1 270 ? 10.250 4.302 -10.595 1.00 84.75 270 MET A CA 1
ATOM 2086 C C . MET A 1 270 ? 10.228 4.090 -9.079 1.00 84.75 270 MET A C 1
ATOM 2088 O O . MET A 1 270 ? 10.475 5.028 -8.321 1.00 84.75 270 MET A O 1
ATOM 2092 N N . VAL A 1 271 ? 9.978 2.859 -8.620 1.00 85.44 271 VAL A N 1
ATOM 2093 C CA . VAL A 1 271 ? 10.004 2.533 -7.184 1.00 85.44 271 VAL A CA 1
ATOM 2094 C C . VAL A 1 271 ? 11.419 2.678 -6.617 1.00 85.44 271 VAL A C 1
ATOM 2096 O O . VAL A 1 271 ? 11.591 3.182 -5.514 1.00 85.44 271 VAL A O 1
ATOM 2099 N N . GLY A 1 272 ? 12.443 2.288 -7.375 1.00 82.94 272 GLY A N 1
ATOM 2100 C CA . GLY A 1 272 ? 13.853 2.441 -7.026 1.00 82.94 272 GLY A CA 1
ATOM 2101 C C . GLY A 1 272 ? 14.268 3.903 -6.873 1.00 82.94 272 GLY A C 1
ATOM 2102 O O . GLY A 1 272 ? 14.927 4.249 -5.895 1.00 82.94 272 GLY A O 1
ATOM 2103 N N . ALA A 1 273 ? 13.827 4.773 -7.783 1.00 83.25 273 ALA A N 1
ATOM 2104 C CA . ALA A 1 273 ? 14.014 6.218 -7.685 1.00 83.25 273 ALA A CA 1
ATOM 2105 C C . ALA A 1 273 ? 13.317 6.797 -6.439 1.00 83.25 273 ALA A C 1
ATOM 2107 O O . ALA A 1 273 ? 13.933 7.549 -5.684 1.00 83.25 273 ALA A O 1
ATOM 2108 N N . GLY A 1 274 ? 12.070 6.390 -6.168 1.00 79.94 274 GLY A N 1
ATOM 2109 C CA . GLY A 1 274 ? 11.346 6.778 -4.951 1.00 79.94 274 GLY A CA 1
ATOM 2110 C C . GLY A 1 274 ? 12.039 6.305 -3.669 1.00 79.94 274 GLY A C 1
ATOM 2111 O O . GLY A 1 274 ? 12.179 7.069 -2.718 1.00 79.94 274 GLY A O 1
ATOM 2112 N N . ASN A 1 275 ? 12.554 5.076 -3.665 1.00 81.69 275 ASN A N 1
ATOM 2113 C CA . ASN A 1 275 ? 13.320 4.519 -2.553 1.00 81.69 275 ASN A CA 1
ATOM 2114 C C . ASN A 1 275 ? 14.611 5.305 -2.302 1.00 81.69 275 ASN A C 1
ATOM 2116 O O . ASN A 1 275 ? 14.887 5.642 -1.155 1.00 81.69 275 ASN A O 1
ATOM 2120 N N . ALA A 1 276 ? 15.370 5.621 -3.358 1.00 77.25 276 ALA A N 1
ATOM 2121 C CA . ALA A 1 276 ? 16.599 6.409 -3.264 1.00 77.25 276 ALA A CA 1
ATOM 2122 C C . ALA A 1 276 ? 16.336 7.832 -2.748 1.00 77.25 276 ALA A C 1
ATOM 2124 O O . ALA A 1 276 ? 17.144 8.375 -1.995 1.00 77.25 276 ALA A O 1
ATOM 2125 N N . TYR A 1 277 ? 15.190 8.415 -3.109 1.00 80.75 277 TYR A N 1
ATOM 2126 C CA . TYR A 1 277 ? 14.749 9.694 -2.563 1.00 80.75 277 TYR A CA 1
ATOM 2127 C C . TYR A 1 277 ? 14.348 9.596 -1.084 1.00 80.75 277 TYR A C 1
ATOM 2129 O O . TYR A 1 277 ? 14.707 10.472 -0.300 1.00 80.75 277 TYR A O 1
ATOM 2137 N N . TYR A 1 278 ? 13.643 8.527 -0.694 1.00 76.25 278 TYR A N 1
ATOM 2138 C CA . TYR A 1 278 ? 13.187 8.303 0.681 1.00 76.25 278 TYR A CA 1
ATOM 2139 C C . TYR A 1 278 ? 14.340 8.027 1.653 1.00 76.25 278 TYR A C 1
ATOM 2141 O O . TYR A 1 278 ? 14.395 8.585 2.749 1.00 76.25 278 TYR A O 1
ATOM 2149 N N . THR A 1 279 ? 15.269 7.149 1.274 1.00 70.12 279 THR A N 1
ATOM 2150 C CA . THR A 1 279 ? 16.469 6.869 2.058 1.00 70.12 279 THR A CA 1
ATOM 2151 C C . THR A 1 279 ? 17.618 6.410 1.156 1.00 70.12 279 THR A C 1
ATOM 2153 O O . THR A 1 279 ? 17.450 5.498 0.346 1.00 70.12 279 THR A O 1
ATOM 2156 N N . PRO A 1 280 ? 18.829 6.971 1.312 1.00 55.53 280 PRO A N 1
ATOM 2157 C CA . PRO A 1 280 ? 19.985 6.568 0.514 1.00 55.53 280 PRO A CA 1
ATOM 2158 C C . PRO A 1 280 ? 20.559 5.192 0.917 1.00 55.53 280 PRO A C 1
ATOM 2160 O O . PRO A 1 280 ? 21.561 4.758 0.347 1.00 55.53 280 PRO A O 1
ATOM 2163 N N . HIS A 1 281 ? 19.976 4.496 1.905 1.00 50.06 281 HIS A N 1
ATOM 2164 C CA . HIS A 1 281 ? 20.486 3.225 2.427 1.00 50.06 281 HIS A CA 1
ATOM 2165 C C . HIS A 1 281 ? 19.499 2.067 2.232 1.00 50.06 281 HIS A C 1
ATOM 2167 O O . HIS A 1 281 ? 18.345 2.116 2.648 1.00 50.06 281 HIS A O 1
ATOM 2173 N N . ILE A 1 282 ? 19.983 0.990 1.612 1.00 49.66 282 ILE A N 1
ATOM 2174 C CA . ILE A 1 282 ? 19.173 -0.151 1.175 1.00 49.66 282 ILE A CA 1
ATOM 2175 C C . ILE A 1 282 ? 19.050 -1.185 2.302 1.00 49.66 282 ILE A C 1
ATOM 2177 O O . ILE A 1 282 ? 20.049 -1.571 2.909 1.00 49.66 282 ILE A O 1
ATOM 2181 N N . SER A 1 283 ? 17.836 -1.691 2.536 1.00 48.59 283 SER A N 1
ATOM 2182 C CA . SER A 1 283 ? 17.608 -2.918 3.310 1.00 48.59 283 SER A CA 1
ATOM 2183 C C . SER A 1 283 ? 16.625 -3.859 2.594 1.00 48.59 283 SER A C 1
ATOM 2185 O O . SER A 1 283 ? 15.751 -3.420 1.842 1.00 48.59 283 SER A O 1
ATOM 2187 N N . ASP A 1 284 ? 16.810 -5.169 2.785 1.00 43.59 284 ASP A N 1
ATOM 2188 C CA . ASP A 1 284 ? 16.269 -6.217 1.906 1.00 43.59 284 ASP A CA 1
ATOM 2189 C C . ASP A 1 284 ? 15.127 -7.016 2.539 1.00 43.59 284 ASP A C 1
ATOM 2191 O O . ASP A 1 284 ? 15.411 -8.047 3.136 1.00 43.59 284 ASP A O 1
ATOM 2195 N N . HIS A 1 285 ? 13.846 -6.662 2.355 1.00 48.50 285 HIS A 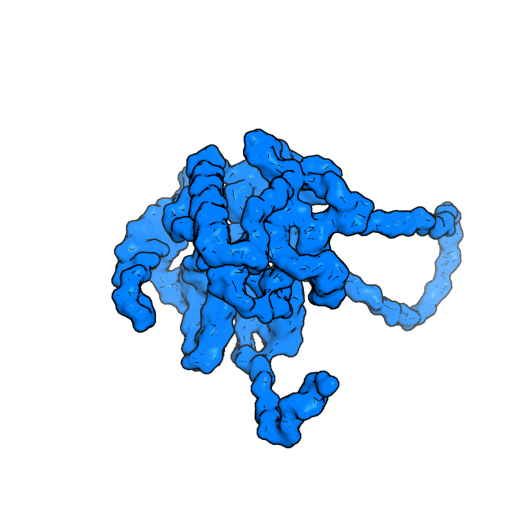N 1
ATOM 2196 C CA . HIS A 1 285 ? 12.734 -7.591 2.653 1.00 48.50 285 HIS A CA 1
ATOM 2197 C C . HIS A 1 285 ? 11.457 -7.285 1.858 1.00 48.50 285 HIS A C 1
ATOM 2199 O O . HIS A 1 285 ? 10.889 -6.230 2.061 1.00 48.50 285 HIS A O 1
ATOM 2205 N N . GLU A 1 286 ? 10.905 -8.189 1.038 1.00 62.00 286 GLU A N 1
ATOM 2206 C CA . GLU A 1 286 ? 9.562 -7.963 0.447 1.00 62.00 286 GLU A CA 1
ATOM 2207 C C . GLU A 1 286 ? 8.439 -8.590 1.278 1.00 62.00 286 GLU A C 1
ATOM 2209 O O . GLU A 1 286 ? 8.709 -9.442 2.121 1.00 62.00 286 GLU A O 1
ATOM 2214 N N . GLY A 1 287 ? 7.178 -8.233 0.995 1.00 56.31 287 GLY A N 1
ATOM 2215 C CA . GLY A 1 287 ? 5.975 -8.725 1.686 1.00 56.31 287 GLY A CA 1
ATOM 2216 C C . GLY A 1 287 ? 6.036 -10.201 2.085 1.00 56.31 287 GLY A C 1
ATOM 2217 O O . GLY A 1 287 ? 6.076 -10.531 3.269 1.00 56.31 287 GLY A O 1
ATOM 2218 N N . MET A 1 288 ? 6.120 -11.109 1.111 1.00 58.34 288 MET A N 1
ATOM 2219 C CA . MET A 1 288 ? 6.151 -12.553 1.376 1.00 58.34 288 MET A CA 1
ATOM 2220 C C . MET A 1 288 ? 7.346 -12.989 2.236 1.00 58.34 288 MET A C 1
ATOM 2222 O O . MET A 1 288 ? 7.220 -13.868 3.096 1.00 58.34 288 MET A O 1
ATOM 2226 N N . ALA A 1 289 ? 8.515 -12.385 2.014 1.00 65.75 289 ALA A N 1
ATOM 2227 C CA . ALA A 1 289 ? 9.709 -12.644 2.806 1.00 65.75 289 ALA A CA 1
ATOM 2228 C C . ALA A 1 289 ? 9.542 -12.134 4.247 1.00 65.75 289 ALA A C 1
ATOM 2230 O O . ALA A 1 289 ? 9.911 -12.839 5.190 1.00 65.75 289 ALA A O 1
ATOM 2231 N N . PHE A 1 290 ? 8.919 -10.967 4.426 1.00 69.44 290 PHE A N 1
ATOM 2232 C CA . PHE A 1 290 ? 8.566 -10.408 5.724 1.00 69.44 290 PHE A CA 1
ATOM 2233 C C . PHE A 1 290 ? 7.572 -11.301 6.460 1.00 69.44 290 PHE A C 1
ATOM 2235 O O . PHE A 1 290 ? 7.849 -11.675 7.592 1.00 69.44 290 PHE A O 1
ATOM 2242 N N . PHE A 1 291 ? 6.505 -11.768 5.806 1.00 65.38 291 PHE A N 1
ATOM 2243 C CA . PHE A 1 291 ? 5.566 -12.732 6.388 1.00 65.38 291 PHE A CA 1
ATOM 2244 C C . PHE A 1 291 ? 6.261 -13.997 6.904 1.00 65.38 291 PHE A C 1
ATOM 2246 O O . PHE A 1 291 ? 6.050 -14.412 8.046 1.00 65.38 291 PHE A O 1
ATOM 2253 N N . ARG A 1 292 ? 7.144 -14.596 6.092 1.00 73.19 292 ARG A N 1
ATOM 2254 C CA . ARG A 1 292 ? 7.940 -15.765 6.506 1.00 73.19 292 ARG A CA 1
ATOM 2255 C C . ARG A 1 292 ? 8.821 -15.436 7.713 1.00 73.19 292 ARG A C 1
ATOM 2257 O O . ARG A 1 292 ? 8.941 -16.255 8.621 1.00 73.19 292 ARG A O 1
ATOM 2264 N N . SER A 1 293 ? 9.424 -14.249 7.745 1.00 74.75 293 SER A N 1
ATOM 2265 C CA . SER A 1 293 ? 10.201 -13.769 8.892 1.00 74.75 293 SER A CA 1
ATOM 2266 C C . SER A 1 293 ? 9.340 -13.550 10.140 1.00 74.75 293 SER A C 1
ATOM 2268 O O . SER A 1 293 ? 9.746 -13.991 11.212 1.00 74.75 293 SER A O 1
ATOM 2270 N N . SER A 1 294 ? 8.135 -12.985 10.017 1.00 70.94 294 SER A N 1
ATOM 2271 C CA . SER A 1 294 ? 7.188 -12.823 11.127 1.00 70.94 294 SER A CA 1
ATOM 2272 C C . SER A 1 294 ? 6.769 -14.172 11.712 1.00 70.94 294 SER A C 1
ATOM 2274 O O . SER A 1 294 ? 6.812 -14.348 12.928 1.00 70.94 294 SER A O 1
ATOM 2276 N N . MET A 1 295 ? 6.442 -15.159 10.866 1.00 73.25 295 MET A N 1
ATOM 2277 C CA . MET A 1 295 ? 6.126 -16.515 11.336 1.00 73.25 295 MET A CA 1
ATOM 2278 C C . MET A 1 295 ? 7.311 -17.165 12.056 1.00 73.25 295 MET A C 1
ATOM 2280 O O . MET A 1 295 ? 7.133 -17.756 13.119 1.00 73.25 295 MET A O 1
ATOM 2284 N N . ARG A 1 296 ? 8.533 -17.029 11.520 1.00 76.31 296 ARG A N 1
ATOM 2285 C CA . ARG A 1 296 ? 9.754 -17.526 12.184 1.00 76.31 296 ARG A CA 1
ATOM 2286 C C . ARG A 1 296 ? 10.006 -16.856 13.536 1.00 76.31 296 ARG A C 1
ATOM 2288 O O . ARG A 1 296 ? 10.580 -17.488 14.414 1.00 76.31 296 ARG A O 1
ATOM 2295 N N . ALA A 1 297 ? 9.559 -15.614 13.707 1.00 76.12 297 ALA A N 1
ATOM 2296 C CA . ALA A 1 297 ? 9.619 -14.879 14.966 1.00 76.12 297 ALA A CA 1
ATOM 2297 C C . ALA A 1 297 ? 8.460 -15.206 15.936 1.00 76.12 297 ALA A C 1
ATOM 2299 O O . ALA A 1 297 ? 8.351 -14.580 16.986 1.00 76.12 297 ALA A O 1
ATOM 2300 N N . GLY A 1 298 ? 7.586 -16.169 15.610 1.00 77.19 298 GLY A N 1
ATOM 2301 C CA . GLY A 1 298 ? 6.479 -16.592 16.477 1.00 77.19 298 GLY A CA 1
ATOM 2302 C C . GLY A 1 298 ? 5.258 -15.666 16.465 1.00 77.19 298 GLY A C 1
ATOM 2303 O O . GLY A 1 298 ? 4.358 -15.831 17.288 1.00 77.19 298 GLY A O 1
ATOM 2304 N N . VAL A 1 299 ? 5.198 -14.709 15.534 1.00 79.94 299 VAL A N 1
ATOM 2305 C CA . VAL A 1 299 ? 4.022 -13.852 15.338 1.00 79.94 299 VAL A CA 1
ATOM 2306 C C . VAL A 1 299 ? 2.882 -14.685 14.752 1.00 79.94 299 VAL A C 1
ATOM 2308 O O . VAL A 1 299 ? 3.109 -15.485 13.841 1.00 79.94 299 VAL A O 1
ATOM 2311 N N . ARG A 1 300 ? 1.640 -14.489 15.223 1.00 79.50 300 ARG A N 1
ATOM 2312 C CA . ARG A 1 300 ? 0.457 -15.148 14.642 1.00 79.50 300 ARG A CA 1
ATOM 2313 C C . ARG A 1 300 ? 0.150 -14.543 13.272 1.00 79.50 300 ARG A C 1
ATOM 2315 O O . ARG A 1 300 ? -0.705 -13.670 13.161 1.00 79.50 300 ARG A O 1
ATOM 2322 N N . ALA A 1 301 ? 0.867 -14.967 12.239 1.00 74.94 301 ALA A N 1
ATOM 2323 C CA . ALA A 1 301 ? 0.731 -14.376 10.921 1.00 74.94 301 ALA A CA 1
ATOM 2324 C C . ALA A 1 301 ? -0.283 -15.144 10.028 1.00 74.94 301 ALA A C 1
ATOM 2326 O O . ALA A 1 301 ? -0.151 -16.359 9.914 1.00 74.94 301 ALA A O 1
ATOM 2327 N N . THR A 1 302 ? -1.253 -14.499 9.363 1.00 73.62 302 THR A N 1
ATOM 2328 C CA . THR A 1 302 ? -2.060 -15.112 8.265 1.00 73.62 302 THR A CA 1
ATOM 2329 C C . THR A 1 302 ? -1.710 -14.502 6.915 1.00 73.62 302 THR A C 1
ATOM 2331 O O . THR A 1 302 ? -0.866 -13.624 6.893 1.00 73.62 302 THR A O 1
ATOM 2334 N N . ALA A 1 303 ? -2.236 -14.979 5.778 1.00 68.56 303 ALA A N 1
ATOM 2335 C CA . ALA A 1 303 ? -1.828 -14.415 4.496 1.00 68.56 303 ALA A CA 1
ATOM 2336 C C . ALA A 1 303 ? -2.855 -14.581 3.340 1.00 68.56 303 ALA A C 1
ATOM 2338 O O . ALA A 1 303 ? -3.289 -15.708 3.137 1.00 68.56 303 ALA A O 1
ATOM 2339 N N . GLN A 1 304 ? -3.197 -13.543 2.542 1.00 68.50 304 GLN A N 1
ATOM 2340 C CA . GLN A 1 304 ? -4.117 -13.640 1.371 1.00 68.50 304 GLN A CA 1
ATOM 2341 C C . GLN A 1 304 ? -3.688 -12.953 0.048 1.00 68.50 304 GLN A C 1
ATOM 2343 O O . GLN A 1 304 ? -3.641 -11.727 -0.043 1.00 68.50 304 GLN A O 1
ATOM 2348 N N . VAL A 1 305 ? -3.460 -13.716 -1.029 1.00 69.88 305 VAL A N 1
ATOM 2349 C CA . VAL A 1 305 ? -3.142 -13.145 -2.357 1.00 69.88 305 VAL A CA 1
ATOM 2350 C C . VAL A 1 305 ? -4.427 -12.867 -3.135 1.00 69.88 305 VAL A C 1
ATOM 2352 O O . VAL A 1 305 ? -5.244 -13.770 -3.305 1.00 69.88 305 VAL A O 1
ATOM 2355 N N . ASN A 1 306 ? -4.578 -11.647 -3.655 1.00 71.00 306 ASN A N 1
ATOM 2356 C CA . ASN A 1 306 ? -5.634 -11.322 -4.612 1.00 71.00 306 ASN A CA 1
ATOM 2357 C C . ASN A 1 306 ? -5.151 -11.686 -6.020 1.00 71.00 306 ASN A C 1
ATOM 2359 O O . ASN A 1 306 ? -4.154 -11.144 -6.492 1.00 71.00 306 ASN A O 1
ATOM 2363 N N . LEU A 1 307 ? -5.826 -12.636 -6.664 1.00 77.88 307 LEU A N 1
ATOM 2364 C CA . LEU A 1 307 ? -5.440 -13.140 -7.981 1.00 77.88 307 LEU A CA 1
ATOM 2365 C C . LEU A 1 307 ? -6.002 -12.264 -9.107 1.00 77.88 307 LEU A C 1
ATOM 2367 O O . LEU A 1 307 ? -7.089 -11.704 -8.986 1.00 77.88 307 LEU A O 1
ATOM 2371 N N . GLY A 1 308 ? -5.252 -12.184 -10.207 1.00 77.00 308 GLY A N 1
ATOM 2372 C CA . GLY A 1 308 ? -5.652 -11.500 -11.441 1.00 77.00 308 GLY A CA 1
ATOM 2373 C C . GLY A 1 308 ? -5.716 -9.980 -11.360 1.00 77.00 308 GLY A C 1
ATOM 2374 O O . GLY A 1 308 ? -6.297 -9.339 -12.230 1.00 77.00 308 GLY A O 1
ATOM 2375 N N . VAL A 1 309 ? -5.124 -9.383 -10.332 1.00 83.44 309 VAL A N 1
ATOM 2376 C CA . VAL A 1 309 ? -5.119 -7.936 -10.140 1.00 83.44 309 VAL A CA 1
ATOM 2377 C C . VAL A 1 309 ? -3.695 -7.409 -9.995 1.00 83.44 309 VAL A C 1
ATOM 2379 O O . VAL A 1 309 ? -2.837 -8.088 -9.434 1.00 83.44 309 VAL A O 1
ATOM 2382 N N . LEU A 1 310 ? -3.442 -6.191 -10.483 1.00 84.06 310 LEU A N 1
ATOM 2383 C CA . LEU A 1 310 ? -2.157 -5.512 -10.291 1.00 84.06 310 LEU A CA 1
ATOM 2384 C C . LEU A 1 310 ? -2.082 -4.835 -8.911 1.00 84.06 310 LEU A C 1
ATOM 2386 O O . LEU A 1 310 ? -3.037 -4.848 -8.121 1.00 84.06 310 LEU A O 1
ATOM 2390 N N . HIS A 1 311 ? -0.940 -4.208 -8.638 1.00 82.94 311 HIS A N 1
ATOM 2391 C CA . HIS A 1 311 ? -0.678 -3.458 -7.415 1.00 82.94 311 HIS A CA 1
ATOM 2392 C C . HIS A 1 311 ? -1.841 -2.526 -7.006 1.00 82.94 311 HIS A C 1
ATOM 2394 O O . HIS A 1 311 ? -2.388 -1.801 -7.829 1.00 82.94 311 HIS A O 1
ATOM 2400 N N . ALA A 1 312 ? -2.224 -2.565 -5.724 1.00 82.00 312 ALA A N 1
ATOM 2401 C CA . ALA A 1 312 ? -3.277 -1.743 -5.109 1.00 82.00 312 ALA A CA 1
ATOM 2402 C C . ALA A 1 312 ? -4.689 -1.804 -5.744 1.00 82.00 312 ALA A C 1
ATOM 2404 O O . ALA A 1 312 ? -5.575 -1.075 -5.302 1.00 82.00 312 ALA A O 1
ATOM 2405 N N . SER A 1 313 ? -4.962 -2.709 -6.694 1.00 82.75 313 SER A N 1
ATOM 2406 C CA . SER A 1 313 ? -6.251 -2.742 -7.415 1.00 82.75 313 SER A CA 1
ATOM 2407 C C . SER A 1 313 ? -7.481 -2.852 -6.525 1.00 82.75 313 SER A C 1
ATOM 2409 O O . SER A 1 313 ? -8.493 -2.213 -6.790 1.00 82.75 313 SER A O 1
ATOM 2411 N N . ALA A 1 314 ? -7.388 -3.655 -5.460 1.00 81.00 314 ALA A N 1
ATOM 2412 C CA . ALA A 1 314 ? -8.476 -3.848 -4.503 1.00 81.00 314 ALA A CA 1
ATOM 2413 C C . ALA A 1 314 ? -8.873 -2.545 -3.793 1.00 81.00 314 ALA A C 1
ATOM 2415 O O . ALA A 1 314 ? -9.968 -2.442 -3.256 1.00 81.00 314 ALA A O 1
ATOM 2416 N N . MET A 1 315 ? -7.968 -1.570 -3.753 1.00 78.06 315 MET A N 1
ATOM 2417 C CA . MET A 1 315 ? -8.178 -0.269 -3.135 1.00 78.06 315 MET A CA 1
ATOM 2418 C C . MET A 1 315 ? -8.589 0.746 -4.208 1.00 78.06 315 MET A C 1
ATOM 2420 O O . MET A 1 315 ? -9.635 1.375 -4.100 1.00 78.06 315 MET A O 1
ATOM 2424 N N . LEU A 1 316 ? -7.814 0.846 -5.289 1.00 78.88 316 LEU A N 1
ATOM 2425 C CA . LEU A 1 316 ? -7.953 1.931 -6.258 1.00 78.88 316 LEU A CA 1
ATOM 2426 C C . LEU A 1 316 ? -9.065 1.711 -7.295 1.00 78.88 316 LEU A C 1
ATOM 2428 O O . LEU A 1 316 ? -9.779 2.643 -7.651 1.00 78.88 316 LEU A O 1
ATOM 2432 N N . PHE A 1 317 ? -9.241 0.482 -7.782 1.00 84.75 317 PHE A N 1
ATOM 2433 C CA . PHE A 1 317 ? -10.109 0.188 -8.926 1.00 84.75 317 PHE A CA 1
ATOM 2434 C C . PHE A 1 317 ? -11.431 -0.447 -8.496 1.00 84.75 317 PHE A C 1
ATOM 2436 O O . PHE A 1 317 ? -11.914 -1.388 -9.130 1.00 84.75 317 PHE A O 1
ATOM 2443 N N . ARG A 1 318 ? -12.036 0.076 -7.417 1.00 86.25 318 ARG A N 1
ATOM 2444 C CA . ARG A 1 318 ? -13.263 -0.488 -6.828 1.00 86.25 318 ARG A CA 1
ATOM 2445 C C . ARG A 1 318 ? -14.409 -0.605 -7.829 1.00 86.25 318 ARG A C 1
ATOM 2447 O O . ARG A 1 318 ? -15.150 -1.573 -7.776 1.00 86.25 318 ARG A O 1
ATOM 2454 N N . ARG A 1 319 ? -14.499 0.299 -8.807 1.00 86.19 319 ARG A N 1
ATOM 2455 C CA . ARG A 1 319 ? -15.496 0.226 -9.883 1.00 86.19 319 ARG A CA 1
ATOM 2456 C C . ARG A 1 319 ? -15.249 -0.908 -10.886 1.00 86.19 319 ARG A C 1
ATOM 2458 O O . ARG A 1 319 ? -16.205 -1.486 -11.393 1.00 86.19 319 ARG A O 1
ATOM 2465 N N . ALA A 1 320 ? -13.989 -1.231 -11.175 1.00 88.06 320 ALA A N 1
ATOM 2466 C CA . ALA A 1 320 ? -13.622 -2.266 -12.144 1.00 88.06 320 ALA A CA 1
ATOM 2467 C C . ALA A 1 320 ? -13.675 -3.678 -11.544 1.00 88.06 320 ALA A C 1
ATOM 2469 O O . ALA A 1 320 ? -14.060 -4.633 -12.220 1.00 88.06 320 ALA A O 1
ATOM 2470 N N . VAL A 1 321 ? -13.280 -3.799 -10.273 1.00 87.56 321 VAL A N 1
ATOM 2471 C CA . VAL A 1 321 ? -13.202 -5.063 -9.526 1.00 87.56 321 VAL A CA 1
ATOM 2472 C C . VAL A 1 321 ? -13.892 -4.954 -8.154 1.00 87.56 321 VAL A C 1
ATOM 2474 O O . VAL A 1 321 ? -13.247 -5.163 -7.119 1.00 87.56 321 VAL A O 1
ATOM 2477 N N . PRO A 1 322 ? -15.199 -4.620 -8.109 1.00 87.75 322 PRO A N 1
ATOM 2478 C CA . PRO A 1 322 ? -15.928 -4.382 -6.860 1.00 87.75 322 PRO A CA 1
ATOM 2479 C C . PRO A 1 322 ? -15.907 -5.589 -5.921 1.00 87.75 322 PRO A C 1
ATOM 2481 O O . PRO A 1 322 ? -15.808 -5.420 -4.710 1.00 87.75 322 PRO A O 1
ATOM 2484 N N . GLU A 1 323 ? -15.898 -6.807 -6.459 1.00 86.88 323 GLU A N 1
ATOM 2485 C CA . GLU A 1 323 ? -15.794 -8.037 -5.677 1.00 86.88 323 GLU A CA 1
ATOM 2486 C C . GLU A 1 323 ? -14.453 -8.162 -4.933 1.00 86.88 323 GLU A C 1
ATOM 2488 O O . GLU A 1 323 ? -14.410 -8.592 -3.779 1.00 86.88 323 GLU A O 1
ATOM 2493 N N . VAL A 1 324 ? -13.346 -7.750 -5.562 1.00 83.75 324 VAL A N 1
ATOM 2494 C CA . VAL A 1 324 ? -12.009 -7.785 -4.946 1.00 83.75 324 VAL A CA 1
ATOM 2495 C C . VAL A 1 324 ? -11.901 -6.694 -3.882 1.00 83.75 324 VAL A C 1
ATOM 2497 O O . VAL A 1 324 ? -11.322 -6.912 -2.815 1.00 83.75 324 VAL A O 1
ATOM 2500 N N . HIS A 1 325 ? -12.494 -5.535 -4.164 1.00 83.56 325 HIS A N 1
ATOM 2501 C CA . HIS A 1 325 ? -12.589 -4.423 -3.233 1.00 83.56 325 HIS A CA 1
ATOM 2502 C C . HIS A 1 325 ? -13.381 -4.788 -1.970 1.00 83.56 325 HIS A C 1
ATOM 2504 O O . HIS A 1 325 ? -12.881 -4.642 -0.853 1.00 83.56 325 HIS A O 1
ATOM 2510 N N . GLU A 1 326 ? -14.579 -5.346 -2.138 1.00 82.19 326 GLU A N 1
ATOM 2511 C CA . GLU A 1 326 ? -15.459 -5.735 -1.037 1.00 82.19 326 GLU A CA 1
ATOM 2512 C C . GLU A 1 326 ? -14.799 -6.777 -0.121 1.00 82.19 326 GLU A C 1
ATOM 2514 O O . GLU A 1 326 ? -14.874 -6.672 1.107 1.00 82.19 326 GLU A O 1
ATOM 2519 N N . VAL A 1 327 ? -14.094 -7.759 -0.695 1.00 82.88 327 VAL A N 1
ATOM 2520 C CA . VAL A 1 327 ? -13.325 -8.747 0.077 1.00 82.88 327 VAL A CA 1
ATOM 2521 C C . VAL A 1 327 ? -12.226 -8.076 0.903 1.00 82.88 327 VAL A C 1
ATOM 2523 O O . VAL A 1 327 ? -12.055 -8.423 2.073 1.00 82.88 327 VAL A O 1
ATOM 2526 N N . ALA A 1 328 ? -11.502 -7.104 0.341 1.00 77.62 328 ALA A N 1
ATOM 2527 C CA . ALA A 1 328 ? -10.447 -6.397 1.062 1.00 77.62 328 ALA A CA 1
ATOM 2528 C C . ALA A 1 328 ? -11.004 -5.581 2.241 1.00 77.62 328 ALA A C 1
ATOM 2530 O O . ALA A 1 328 ? -10.499 -5.707 3.358 1.00 77.62 328 ALA A O 1
ATOM 2531 N N . VAL A 1 329 ? -12.087 -4.825 2.028 1.00 81.44 329 VAL A N 1
ATOM 2532 C CA . VAL A 1 329 ? -12.759 -4.047 3.085 1.00 81.44 329 VAL A CA 1
ATOM 2533 C C . VAL A 1 329 ? -13.287 -4.965 4.191 1.00 81.44 329 VAL A C 1
ATOM 2535 O O . VAL A 1 329 ? -13.011 -4.742 5.373 1.00 81.44 329 VAL A O 1
ATOM 2538 N N . LYS A 1 330 ? -13.982 -6.054 3.832 1.00 80.81 330 LYS A N 1
ATOM 2539 C CA . LYS A 1 330 ? -14.488 -7.038 4.804 1.00 80.81 330 LYS A CA 1
ATOM 2540 C C . LYS A 1 330 ? -13.366 -7.715 5.581 1.00 80.81 330 LYS A C 1
ATOM 2542 O O . LYS A 1 330 ? -13.524 -7.940 6.780 1.00 80.81 330 LYS A O 1
ATOM 2547 N N . SER A 1 331 ? -12.249 -8.038 4.929 1.00 79.81 331 SER A N 1
ATOM 2548 C CA . SER A 1 331 ? -11.084 -8.644 5.580 1.00 79.81 331 SER A CA 1
ATOM 2549 C C . SER A 1 331 ? -10.484 -7.708 6.633 1.00 79.81 331 SER A C 1
ATOM 2551 O O . SER A 1 331 ? -10.284 -8.127 7.774 1.00 79.81 331 SER A O 1
ATOM 2553 N N . ILE A 1 332 ? -10.295 -6.425 6.297 1.00 79.75 332 ILE A N 1
ATOM 2554 C CA . ILE A 1 332 ? -9.800 -5.401 7.233 1.00 79.75 332 ILE A CA 1
ATOM 2555 C C . ILE A 1 332 ? -10.761 -5.248 8.417 1.00 79.75 332 ILE A C 1
ATOM 2557 O O . ILE A 1 332 ? -10.341 -5.350 9.569 1.00 79.75 332 ILE A O 1
ATOM 2561 N N . GLY A 1 333 ? -12.060 -5.079 8.149 1.00 79.69 333 GLY A N 1
ATOM 2562 C CA . GLY A 1 333 ? -13.069 -4.927 9.199 1.00 79.69 333 GLY A CA 1
ATOM 2563 C C . GLY A 1 333 ? -13.194 -6.164 10.097 1.00 79.69 333 GLY A C 1
ATOM 2564 O O . GLY A 1 333 ? -13.334 -6.044 11.312 1.00 79.69 333 GLY A O 1
ATOM 2565 N N . THR A 1 334 ? -13.098 -7.367 9.525 1.00 82.25 334 THR A N 1
ATOM 2566 C CA . THR A 1 334 ? -13.120 -8.629 10.286 1.00 82.25 334 THR A CA 1
ATOM 2567 C C . THR A 1 334 ? -11.869 -8.780 11.142 1.00 82.25 334 THR A C 1
ATOM 2569 O O . THR A 1 334 ? -11.963 -9.210 12.290 1.00 82.25 334 THR A O 1
ATOM 2572 N N . PHE A 1 335 ? -10.701 -8.402 10.614 1.00 81.31 335 PHE A N 1
ATOM 2573 C CA . PHE A 1 335 ? -9.457 -8.394 11.374 1.00 81.31 335 PHE A CA 1
ATOM 2574 C C . PHE A 1 335 ? -9.541 -7.431 12.561 1.00 81.31 335 PHE A C 1
ATOM 2576 O O . PHE A 1 335 ? -9.251 -7.846 13.678 1.00 81.31 335 PHE A O 1
ATOM 2583 N N . ALA A 1 336 ? -10.008 -6.198 12.342 1.00 79.12 336 ALA A N 1
ATOM 2584 C CA . ALA A 1 336 ? -10.172 -5.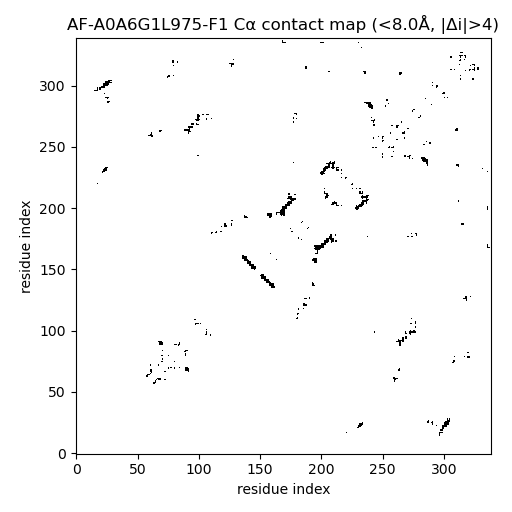197 13.397 1.00 79.12 336 ALA A CA 1
ATOM 2585 C C . ALA A 1 336 ? -11.109 -5.676 14.520 1.00 79.12 336 ALA A C 1
ATOM 2587 O O . ALA A 1 336 ? -10.800 -5.518 15.698 1.00 79.12 336 ALA A O 1
ATOM 2588 N N . LYS A 1 337 ? -12.233 -6.310 14.159 1.00 80.88 337 LYS A N 1
ATOM 2589 C CA . LYS A 1 337 ? -13.223 -6.851 15.110 1.00 80.88 337 LYS A CA 1
ATOM 2590 C C . LYS A 1 337 ? -12.762 -8.115 15.841 1.00 80.88 337 LYS A C 1
ATOM 2592 O O . LYS A 1 337 ? -13.357 -8.476 16.850 1.00 80.88 337 LYS A O 1
ATOM 2597 N N . GLY A 1 338 ? -11.770 -8.826 15.308 1.00 79.38 338 GLY A N 1
ATOM 2598 C CA . GLY A 1 338 ? -11.310 -10.119 15.822 1.00 79.38 338 GLY A CA 1
ATOM 2599 C C . GLY A 1 338 ? -10.142 -10.058 16.812 1.00 79.38 338 GLY A C 1
ATOM 2600 O O . GLY A 1 338 ? -9.602 -11.120 17.145 1.00 79.38 338 GLY A O 1
ATOM 2601 N N . LEU A 1 339 ? -9.712 -8.857 17.214 1.00 73.62 339 LEU A N 1
ATOM 2602 C CA . LEU A 1 339 ? -8.603 -8.597 18.143 1.00 73.62 339 LEU A CA 1
ATOM 2603 C C . LEU A 1 339 ? -9.109 -8.290 19.550 1.00 73.62 339 LEU A C 1
ATOM 2605 O O . LEU A 1 339 ? -8.497 -8.846 20.488 1.00 73.62 339 LEU A O 1
#

Solvent-accessible surface area (backbone atoms only — not comparable to full-atom values): 19811 Å² total; per-residue (Å²): 138,55,81,76,75,75,59,63,96,80,70,84,84,81,68,74,79,66,68,96,81,46,44,39,41,37,45,68,88,80,87,80,91,75,89,74,90,81,90,82,91,77,94,73,91,71,91,69,85,74,69,76,78,84,66,76,82,75,47,63,58,27,68,54,35,76,84,56,29,45,64,74,36,90,64,44,36,65,55,48,31,65,65,25,47,88,72,59,46,18,42,57,47,75,84,57,97,49,46,59,85,48,54,72,66,55,41,49,56,49,44,55,52,50,31,55,52,51,52,50,48,49,72,68,52,74,66,71,53,91,62,59,82,75,51,79,59,58,44,76,51,76,48,78,47,74,44,98,84,69,43,82,41,80,44,82,41,18,20,39,65,88,51,70,87,46,74,36,58,34,76,50,76,36,63,38,47,60,79,75,34,71,68,77,89,36,60,66,52,68,73,64,48,66,53,74,39,70,74,45,34,29,29,28,15,33,29,20,6,10,29,51,28,52,50,49,52,53,48,25,54,76,72,72,53,36,87,70,51,60,35,44,46,44,42,77,33,56,50,43,57,52,44,70,52,55,67,68,56,34,46,71,72,70,43,51,64,60,58,26,50,48,10,48,65,57,33,38,48,51,54,16,22,45,40,38,69,72,43,90,69,79,54,89,39,41,47,60,57,44,36,54,50,40,44,76,43,68,38,51,55,47,51,67,71,76,79,40,58,61,82,63,35,48,72,69,39,32,56,54,41,45,71,53,16,51,51,50,54,51,49,54,54,50,53,57,73,71,108

Secondary structure (DSSP, 8-state):
--HHHHS-S----------TT-EEEE------------------------PPP------SHHHH-TT--TTT-TTS-HHHHHHHGGGTTTSBPPPPSS-TTS-HHHHHHHHHHHHHHHHHHHHHS----GGGGGSPPEEEEEEEEE-TTS-EEEEEEEEEGGGTTS-EEEEEEE--STTTS--SSSHHHHT-----SEEEEEEEEETHHHHHHHHHHHHHHHTT-GGG--EEEEES----TTTTS-HHHHHHTT-HHHHHTTTBSS-HHHHHHHHHHH-SS-----HHHHHHHHHHTT-EEEE-PPTT--TTHHHHTTTT-HHHHHHHHHHHHHHHHT-

Radius of gyration: 22.93 Å; Cα contacts (8 Å, |Δi|>4): 513; chains: 1; bounding box: 63×74×48 Å

InterPro domains:
  IPR029058 Alpha/Beta hydrolase fold [G3DSA:3.40.50.1820] (58-188)
  IPR029058 Alpha/Beta hydrolase fold [G3DSA:3.40.50.1820] (189-338)
  IPR029058 Alpha/Beta hydrolase fold [SSF53474] (126-335)

Mean predicted aligned error: 12.2 Å

Organism: NCBI:txid161662

Nearest PDB structures (foldseek):
  1jkm-assembly1_B  TM=9.228E-01  e=7.907E-24  Bacillus subtilis
  5iq2-assembly2_C  TM=9.071E-01  e=2.322E-22  uncultured bacterium
  5iq0-assembly1_A  TM=8.963E-01  e=4.247E-22  uncultured bacterium
  4j7a-assembly2_C  TM=8.943E-01  e=7.765E-22  uncultured bacterium
  5iq3-assembly1_A  TM=8.982E-01  e=1.508E-21  uncultured bacterium

Sequence (339 aa):
MTIKDMLGKNTPRTYLIFPKGSRVTCPISTHPNRHHRDRKRNHYNYGINLQPPTSNLQLPGRLGNPDLDLEHDPRSNPKLVEFLKPWGLAANAAPPPASSTSSHEELRAQIATVDAAVEHLYNAIDMSLPTDKDEPIVERITITIKGVDNNDINLYIFRRADQKSEILPAVVYTHGGGMVFISTLNPYLASHRSELNISTIILQGEFGGGNLAIATALKANKEGWIHAISGVYASVPSIAFTHSRSDSEVLTAGLPSQVENNGYSLPRDMVGAGNAYYTPHISDHEGMAFFRSSMRAGVRATAQVNLGVLHASAMLFRRAVPEVHEVAVKSIGTFAKGL